Protein AF-A0AAW9RAE0-F1 (afdb_monomer)

Secondary structure (DSSP, 8-state):
----------------PPP---S-GGGSSSSTT--SS-SS--S-TT---TTSPPPPSSS-HHHHHHHHHHHHHHHTT--HHHHHHH-TTGGGSPPP-SSS-SS-SGGGT-HHHHHH-HHHHHHHHHHHHHHHHHTHHHHHHHHHHHHHH-HHHHHHS-HHHHHHHHHHHHHHHHHHHHHHHHTS-SSHHHHHHHHHHHHHHHHHHHHHHHHHHHHHHHHHHHHHHHHHHHHHHHHHHHHHHHHT-HHHHHHHHHHHHHHHHHHHS---------TTSHHHHTTSS--

Organism: NCBI:txid3119006

Foldseek 3Di:
DDDDDDDDDDDDDDDDDDDDDDDDPPVCVVVVVPDPDDDDDPDDVVDLPPPQDAADPDDDLLVLLLVLVLLLLLLPLADLVLLCLLPVPCVVDQQDDDSDQPDDLLVLLDVCCCVVCLSVSSNSSSSSNNNCVVCVVSSVSNSVVSCVVCVVSVVVDDPLVSLVSSLSSLVSNLVSLVVVLVPDDPDVSSVSSVVSSVSSVVSSVVSVVVSVVVVVVVVVVVVVVVVVVVVVVVVVVVVVVVVPPVVVVVVVVVVVVVVCCCVVVVPPPDDPPDPVVVVVVVVPPDD

Sequence (287 aa):
MDTPAVLSHATGAWRTREPVRRSRAFAWLAALLLPGLLPGLLPGLLNADENAPDPPSGIADVESYRLLNLALMVAEGASIAWAVELDPAGATSPPDRGLTPPIDVEALQTPLNRIADPRQTVARAARLFRYARANEDGIRAAIARFAQKSPAAVTAVDPARLAEEALIIRSALAITLEDQGRGRDDSPARSSWRRGLAVYQDKTIYLRNMMEFWEFDRELAAITEKALRETGTRIEAYQRLLEVDPRLDAFTQHLRAVEYVYREYGVPEKTPDDPSDELIEAASQVD

Radius of gyration: 38.88 Å; Cα contacts (8 Å, |Δi|>4): 178; chains: 1; bounding box: 71×78×132 Å

Mean predicted aligned error: 17.58 Å

Solvent-accessible surface area (backbone atoms only — not comparable to full-atom values): 17374 Å² total; per-residue (Å²): 140,76,87,86,88,82,90,82,88,83,87,80,79,91,74,89,74,79,85,82,80,81,89,73,76,83,72,56,64,76,57,65,83,63,75,88,72,79,93,80,81,89,86,55,97,84,60,78,65,87,80,62,79,78,77,80,86,88,63,61,72,42,58,56,47,49,52,51,50,37,43,47,58,49,26,45,54,52,47,59,70,51,23,34,72,56,21,61,77,64,53,76,50,80,66,71,86,69,88,66,75,96,57,70,72,72,58,57,51,40,62,65,50,45,70,77,36,48,66,60,44,43,34,52,51,16,51,46,22,30,27,35,64,77,36,42,70,61,49,51,52,47,48,52,50,45,43,70,77,36,52,68,34,55,74,68,52,56,67,67,61,49,50,49,55,26,48,50,32,41,54,47,45,52,54,53,54,49,57,66,52,65,81,49,63,102,42,74,68,41,55,53,51,50,52,42,50,49,44,30,49,52,46,48,52,49,54,51,52,51,51,55,47,56,51,50,51,52,50,50,52,52,54,49,53,50,51,50,52,54,49,49,53,50,50,52,51,52,48,50,53,66,73,63,37,68,65,58,53,51,51,51,50,49,50,50,51,50,50,46,49,48,67,76,57,50,74,74,91,64,77,74,80,59,75,70,66,70,64,57,64,71,73,75,76,73,134

pLDDT: mean 71.13, std 21.89, range [27.53, 97.0]

Structure (mmCIF, N/CA/C/O backbone):
data_AF-A0AAW9RAE0-F1
#
_entry.id   AF-A0AAW9RAE0-F1
#
loop_
_atom_site.group_PDB
_atom_site.id
_atom_site.type_symbol
_atom_site.label_atom_id
_atom_site.label_alt_id
_atom_site.label_comp_id
_atom_site.label_asym_id
_atom_site.label_entity_id
_atom_site.label_seq_id
_atom_site.pdbx_PDB_ins_code
_atom_site.Cartn_x
_atom_site.Cartn_y
_atom_site.Cartn_z
_atom_site.occupancy
_atom_site.B_iso_or_equiv
_atom_site.auth_seq_id
_atom_site.auth_comp_id
_atom_site.auth_asym_id
_atom_site.auth_atom_id
_atom_site.pdbx_PDB_model_num
ATOM 1 N N . MET A 1 1 ? -13.632 -50.408 51.831 1.00 37.25 1 MET A N 1
ATOM 2 C CA . MET A 1 1 ? -12.161 -50.412 51.849 1.00 37.25 1 MET A CA 1
ATOM 3 C C . MET A 1 1 ? -11.636 -49.517 50.748 1.00 37.25 1 MET A C 1
ATOM 5 O O . MET A 1 1 ? -11.562 -49.942 49.608 1.00 37.25 1 MET A O 1
ATOM 9 N N . ASP A 1 2 ? -11.227 -48.290 50.992 1.00 33.75 2 ASP A N 1
ATOM 10 C CA . ASP A 1 2 ? -11.762 -47.222 51.829 1.00 33.75 2 ASP A CA 1
ATOM 11 C C . ASP A 1 2 ? -11.213 -45.926 51.219 1.00 33.75 2 ASP A C 1
ATOM 13 O O . ASP A 1 2 ? -10.227 -45.921 50.486 1.00 33.75 2 ASP A O 1
ATOM 17 N N . THR A 1 3 ? -11.957 -44.872 51.497 1.00 35.38 3 THR A N 1
ATOM 18 C CA . THR A 1 3 ? -11.859 -43.444 51.182 1.00 35.38 3 THR A CA 1
ATOM 19 C C . THR A 1 3 ? -10.469 -42.749 51.209 1.00 35.38 3 THR A C 1
ATOM 21 O O . THR A 1 3 ? -9.493 -43.301 51.710 1.00 35.38 3 THR A O 1
ATOM 24 N N . PRO A 1 4 ? -10.395 -41.504 50.674 1.00 42.44 4 PRO A N 1
ATOM 25 C CA . PRO A 1 4 ? -9.186 -40.773 50.273 1.00 42.44 4 PRO A CA 1
ATOM 26 C C . PRO A 1 4 ? -8.581 -39.888 51.384 1.00 42.44 4 PRO A C 1
ATOM 28 O O . PRO A 1 4 ? -9.242 -39.581 52.372 1.00 42.44 4 PRO A O 1
ATOM 31 N N . ALA A 1 5 ? -7.354 -39.392 51.175 1.00 35.41 5 ALA A N 1
ATOM 32 C CA . ALA A 1 5 ? -6.738 -38.310 51.959 1.00 35.41 5 ALA A CA 1
ATOM 33 C C . ALA A 1 5 ? -6.738 -37.018 51.111 1.00 35.41 5 ALA A C 1
ATOM 35 O O . ALA A 1 5 ? -6.131 -36.986 50.046 1.00 35.41 5 ALA A O 1
ATOM 36 N N . VAL A 1 6 ? -7.639 -36.064 51.366 1.00 33.47 6 VAL A N 1
ATOM 37 C CA . VAL A 1 6 ? -7.578 -34.956 52.347 1.00 33.47 6 VAL A CA 1
ATOM 38 C C . VAL A 1 6 ? -6.936 -33.687 51.766 1.00 33.47 6 VAL A C 1
ATOM 40 O O . VAL A 1 6 ? -5.764 -33.631 51.407 1.00 33.47 6 VAL A O 1
ATOM 43 N N . LEU A 1 7 ? -7.795 -32.667 51.715 1.00 32.38 7 LEU A N 1
ATOM 44 C CA . LEU A 1 7 ? -7.554 -31.247 51.496 1.00 32.38 7 LEU A CA 1
ATOM 45 C C . LEU A 1 7 ? -6.504 -30.679 52.463 1.00 32.38 7 LEU A C 1
ATOM 47 O O . LEU A 1 7 ? -6.522 -30.985 53.652 1.00 32.38 7 LEU A O 1
ATOM 51 N N . SER A 1 8 ? -5.686 -29.745 51.978 1.00 33.84 8 SER A N 1
ATOM 52 C CA . SER A 1 8 ? -4.981 -28.781 52.824 1.00 33.84 8 SER A CA 1
ATOM 53 C C . SER A 1 8 ? -5.058 -27.389 52.203 1.00 33.84 8 SER A C 1
ATOM 55 O O . SER A 1 8 ? -4.835 -27.194 51.010 1.00 33.84 8 SER A O 1
ATOM 57 N N . HIS A 1 9 ? -5.459 -26.451 53.052 1.00 29.14 9 HIS A N 1
ATOM 58 C CA . HIS A 1 9 ? -5.752 -25.052 52.803 1.00 29.14 9 HIS A CA 1
ATOM 59 C C . HIS A 1 9 ? -4.545 -24.246 52.302 1.00 29.14 9 HIS A C 1
ATOM 61 O O . HIS A 1 9 ? -3.449 -24.347 52.845 1.00 29.14 9 HIS A O 1
ATOM 67 N N . ALA A 1 10 ? -4.799 -23.310 51.386 1.00 30.17 10 ALA A N 1
ATOM 68 C CA . ALA A 1 10 ? -4.008 -22.087 51.264 1.00 30.17 10 ALA A CA 1
ATOM 69 C C . ALA A 1 10 ? -4.947 -20.893 51.037 1.00 30.17 10 ALA A C 1
ATOM 71 O O . ALA A 1 10 ? -5.240 -20.476 49.920 1.00 30.17 10 ALA A O 1
ATOM 72 N N . THR A 1 11 ? -5.457 -20.370 52.146 1.00 36.84 11 THR A N 1
ATOM 73 C CA . THR A 1 11 ? -6.007 -19.020 52.277 1.00 36.84 11 THR A CA 1
ATOM 74 C C . THR A 1 11 ? -4.881 -17.997 52.128 1.00 36.84 11 THR A C 1
ATOM 76 O O . THR A 1 11 ? -3.892 -18.079 52.854 1.00 36.84 11 THR A O 1
ATOM 79 N N . GLY A 1 12 ? -5.028 -17.011 51.239 1.00 29.36 12 GLY A N 1
ATOM 80 C CA . GLY A 1 12 ? -4.015 -15.967 51.071 1.00 29.36 12 GLY A CA 1
ATOM 81 C C . GLY A 1 12 ? -4.479 -14.754 50.267 1.00 29.36 12 GLY A C 1
ATOM 82 O O . GLY A 1 12 ? -4.315 -14.712 49.057 1.00 29.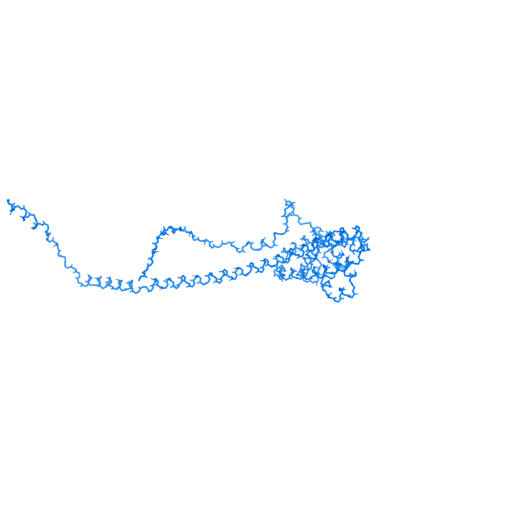36 12 GLY A O 1
ATOM 83 N N . ALA A 1 13 ? -4.984 -13.753 50.991 1.00 29.16 13 ALA A N 1
ATOM 84 C CA . ALA A 1 13 ? -4.937 -12.319 50.685 1.00 29.16 13 ALA A CA 1
ATOM 85 C C . ALA A 1 13 ? -5.623 -11.797 49.401 1.00 29.16 13 ALA A C 1
ATOM 87 O O . ALA A 1 13 ? -5.022 -11.625 48.341 1.00 29.16 13 ALA A O 1
ATOM 88 N N . TRP A 1 14 ? -6.867 -11.353 49.583 1.00 29.44 14 TRP A N 1
ATOM 89 C CA . TRP A 1 14 ? -7.529 -10.357 48.746 1.00 29.44 14 TRP A CA 1
ATOM 90 C C . TRP A 1 14 ? -6.747 -9.033 48.800 1.00 29.44 14 TRP A C 1
ATOM 92 O O . TRP A 1 14 ? -6.824 -8.298 49.783 1.00 29.44 14 TRP A O 1
ATOM 102 N N . ARG A 1 15 ? -5.975 -8.711 47.754 1.00 32.69 15 ARG A N 1
ATOM 103 C CA . ARG A 1 15 ? -5.493 -7.338 47.534 1.00 32.69 15 ARG A CA 1
ATOM 104 C C . ARG A 1 15 ? -6.604 -6.527 46.882 1.00 32.69 15 ARG A C 1
ATOM 106 O O . ARG A 1 15 ? -6.974 -6.777 45.737 1.00 32.69 15 ARG A O 1
ATOM 113 N N . THR A 1 16 ? -7.080 -5.529 47.610 1.00 41.28 16 THR A N 1
ATOM 114 C CA . THR A 1 16 ? -7.882 -4.415 47.109 1.00 41.28 16 THR A CA 1
ATOM 115 C C . THR A 1 16 ? -7.173 -3.757 45.923 1.00 41.28 16 THR A C 1
ATOM 117 O O . THR A 1 16 ? -6.089 -3.196 46.079 1.00 41.28 16 THR A O 1
ATOM 120 N N . ARG A 1 17 ? -7.764 -3.837 44.726 1.00 33.25 17 ARG A N 1
ATOM 121 C CA . ARG A 1 17 ? -7.384 -2.997 43.585 1.00 33.25 17 ARG A CA 1
ATOM 122 C C . ARG A 1 17 ? -8.434 -1.908 43.417 1.00 33.25 17 ARG A C 1
ATOM 124 O O . ARG A 1 17 ? -9.630 -2.178 43.394 1.00 33.25 17 ARG A O 1
ATOM 131 N N . GLU A 1 18 ? -7.921 -0.690 43.379 1.00 33.16 18 GLU A N 1
ATOM 132 C CA . GLU A 1 18 ? -8.606 0.594 43.301 1.00 33.16 18 GLU A CA 1
ATOM 133 C C . GLU A 1 18 ? -9.615 0.685 42.140 1.00 33.16 18 GLU A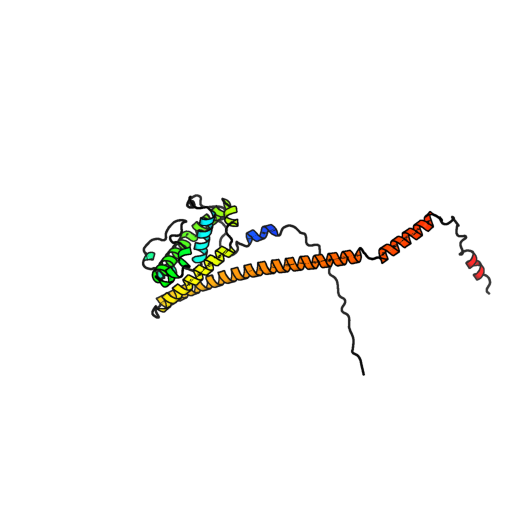 C 1
ATOM 135 O O . GLU A 1 18 ? -9.455 0.007 41.119 1.00 33.16 18 GLU A O 1
ATOM 140 N N . PRO A 1 19 ? -10.641 1.549 42.250 1.00 37.34 19 PRO A N 1
ATOM 141 C CA . PRO A 1 19 ? -11.592 1.778 41.172 1.00 37.34 19 PRO A CA 1
ATOM 142 C C . PRO A 1 19 ? -10.898 2.445 39.978 1.00 37.34 19 PRO A C 1
ATOM 144 O O . PRO A 1 19 ? -10.419 3.578 40.057 1.00 37.34 19 PRO A O 1
ATOM 147 N N . VAL A 1 20 ? -10.874 1.742 38.843 1.00 36.91 20 VAL A N 1
ATOM 148 C CA . VAL A 1 20 ? -10.365 2.262 37.569 1.00 36.91 20 VAL A CA 1
ATOM 149 C C . VAL A 1 20 ? -11.206 3.466 37.151 1.00 36.91 20 VAL A C 1
ATOM 151 O O . VAL A 1 20 ? -12.372 3.364 36.764 1.00 36.91 20 VAL A O 1
ATOM 154 N N . ARG A 1 21 ? -10.576 4.634 37.252 1.00 33.34 21 ARG A N 1
ATOM 155 C CA . ARG A 1 21 ? -11.087 5.939 36.848 1.00 33.34 21 ARG A CA 1
ATOM 156 C C . ARG A 1 21 ? -11.402 5.912 35.346 1.00 33.34 21 ARG A C 1
ATOM 158 O O . ARG A 1 21 ? -10.501 5.893 34.510 1.00 33.34 21 ARG A O 1
ATOM 165 N N . ARG A 1 22 ? -12.694 5.904 35.003 1.00 41.31 22 ARG A N 1
ATOM 166 C CA . ARG A 1 22 ? -13.188 6.164 33.642 1.00 41.31 22 ARG A CA 1
ATOM 167 C C . ARG A 1 22 ? -12.719 7.551 33.176 1.00 41.31 22 ARG A C 1
ATOM 169 O O . ARG A 1 22 ? -12.558 8.456 33.996 1.00 41.31 22 ARG A O 1
ATOM 176 N N . SER A 1 23 ? -12.652 7.723 31.852 1.00 38.97 23 SER A N 1
ATOM 177 C CA . SER A 1 23 ? -12.486 8.985 31.091 1.00 38.97 23 SER A CA 1
ATOM 178 C C . SER A 1 23 ? -11.043 9.356 30.709 1.00 38.97 23 SER A C 1
ATOM 180 O O . SER A 1 23 ? -10.420 10.156 31.401 1.00 38.97 23 SER A O 1
ATOM 182 N N . ARG A 1 24 ? -10.541 8.802 29.584 1.00 34.22 24 ARG A N 1
ATOM 183 C CA . ARG A 1 24 ? -9.534 9.404 28.654 1.00 34.22 24 ARG A CA 1
ATOM 184 C C . ARG A 1 24 ? -9.034 8.477 27.523 1.00 34.22 24 ARG A C 1
ATOM 186 O O . ARG A 1 24 ? -8.197 8.898 26.734 1.00 34.22 24 ARG A O 1
ATOM 193 N N . ALA A 1 25 ? -9.550 7.252 27.389 1.00 32.56 25 ALA A N 1
ATOM 194 C CA . ALA A 1 25 ? -9.065 6.292 26.386 1.00 32.56 25 ALA A CA 1
ATOM 195 C C . ALA A 1 25 ? -9.491 6.579 24.926 1.00 32.56 25 ALA A C 1
ATOM 197 O O . ALA A 1 25 ? -8.890 6.041 24.005 1.00 32.56 25 ALA A O 1
ATOM 198 N N . PHE A 1 26 ? -10.470 7.458 24.679 1.00 35.03 26 PHE A N 1
ATOM 199 C CA . PHE A 1 26 ? -10.991 7.687 23.320 1.00 35.03 26 PHE A CA 1
ATOM 200 C C . PHE A 1 26 ? -10.166 8.647 22.443 1.00 35.03 26 PHE A C 1
ATOM 202 O O . PHE A 1 26 ? -10.391 8.702 21.241 1.00 35.03 26 PHE A O 1
ATOM 209 N N . ALA A 1 27 ? -9.185 9.371 22.996 1.00 29.27 27 ALA A N 1
ATOM 210 C CA . ALA A 1 27 ? -8.344 10.290 22.214 1.00 29.27 27 ALA A CA 1
ATOM 211 C C . ALA A 1 27 ? -7.061 9.641 21.652 1.00 29.27 27 ALA A C 1
ATOM 213 O O . ALA A 1 27 ? -6.408 10.223 20.792 1.00 29.27 27 ALA A O 1
ATOM 214 N N . TRP A 1 28 ? -6.692 8.441 22.116 1.00 28.27 28 TRP A N 1
ATOM 215 C CA . TRP A 1 28 ? -5.412 7.809 21.765 1.00 28.27 28 TRP A CA 1
ATOM 216 C C . TRP A 1 28 ? -5.472 6.875 20.547 1.00 28.27 28 TRP A C 1
ATOM 218 O O . TRP A 1 28 ? -4.434 6.580 19.963 1.00 28.27 28 TRP A O 1
ATOM 228 N N . LEU A 1 29 ? -6.661 6.464 20.098 1.00 33.03 29 LEU A N 1
ATOM 229 C CA . LEU A 1 29 ? -6.808 5.560 18.946 1.00 33.03 29 LEU A CA 1
ATOM 230 C C . LEU A 1 29 ? -6.626 6.254 17.585 1.00 33.03 29 LEU A C 1
ATOM 232 O O . LEU A 1 29 ? -6.179 5.616 16.639 1.00 33.03 29 LEU A O 1
ATOM 236 N N . ALA A 1 30 ? -6.842 7.571 17.495 1.00 33.25 30 ALA A N 1
ATOM 237 C CA . ALA A 1 30 ? -6.489 8.337 16.293 1.00 33.25 30 ALA A CA 1
ATOM 238 C C . ALA A 1 30 ? -4.966 8.540 16.141 1.00 33.25 30 ALA A C 1
ATOM 240 O O . ALA A 1 30 ? -4.478 8.746 15.034 1.00 33.25 30 ALA A O 1
ATOM 241 N N . ALA A 1 31 ? -4.200 8.437 17.235 1.00 33.03 31 ALA A N 1
ATOM 242 C CA . ALA A 1 31 ? -2.741 8.560 17.221 1.00 33.03 31 ALA A CA 1
ATOM 243 C C . ALA A 1 31 ? -2.023 7.249 16.837 1.00 33.03 31 ALA A C 1
ATOM 245 O O . ALA A 1 31 ? -0.846 7.271 16.489 1.00 33.03 31 ALA A O 1
ATOM 246 N N . LEU A 1 32 ? -2.723 6.109 16.859 1.00 36.84 32 LEU A N 1
ATOM 247 C CA . LEU A 1 32 ? -2.162 4.779 16.580 1.00 36.84 32 LEU A CA 1
ATOM 248 C C . LEU A 1 32 ? -2.349 4.301 15.129 1.00 36.84 32 LEU A C 1
ATOM 250 O O . LEU A 1 32 ? -1.817 3.257 14.769 1.00 36.84 32 LEU A O 1
ATOM 254 N N . LEU A 1 33 ? -2.990 5.099 14.268 1.00 37.00 33 LEU A N 1
ATOM 255 C CA . LEU A 1 33 ? -2.876 4.965 12.804 1.00 37.00 33 LEU A CA 1
ATOM 256 C C . LEU A 1 33 ? -1.634 5.687 12.238 1.00 37.00 33 LEU A C 1
ATOM 258 O O . LEU A 1 33 ? -1.424 5.734 11.029 1.00 37.00 33 LEU A O 1
ATOM 262 N N . LEU A 1 34 ? -0.784 6.219 13.122 1.00 43.19 34 LEU A N 1
ATOM 263 C CA . LEU A 1 34 ? 0.492 6.854 12.806 1.00 43.19 34 LEU A CA 1
ATOM 264 C C . LEU A 1 34 ? 1.634 6.333 13.711 1.00 43.19 34 LEU A C 1
ATOM 266 O O . LEU A 1 34 ? 2.248 7.102 14.444 1.00 43.19 34 LEU A O 1
ATOM 270 N N . PRO A 1 35 ? 1.961 5.025 13.671 1.00 35.66 35 PRO A N 1
ATOM 271 C CA . PRO A 1 35 ? 3.332 4.627 13.977 1.00 35.66 35 PRO A CA 1
ATOM 272 C C . PRO A 1 35 ? 3.822 3.536 13.015 1.00 35.66 35 PRO A C 1
ATOM 274 O O . PRO A 1 35 ? 4.053 2.392 13.387 1.00 35.66 35 PRO A O 1
ATOM 277 N N . GLY A 1 36 ? 3.989 3.915 11.749 1.00 30.08 36 GLY A N 1
ATOM 278 C CA . GLY A 1 36 ? 4.887 3.245 10.795 1.00 30.08 36 GLY A CA 1
ATOM 279 C C . GLY A 1 36 ? 5.914 4.204 10.179 1.00 30.08 36 GLY A C 1
ATOM 280 O O . GLY A 1 36 ? 6.751 3.800 9.377 1.00 30.08 36 GLY A O 1
ATOM 281 N N . LEU A 1 37 ? 5.863 5.483 10.566 1.00 34.03 37 LEU A N 1
ATOM 282 C CA . LEU A 1 37 ? 6.832 6.514 10.217 1.00 34.03 37 LEU A CA 1
ATOM 283 C C . LEU A 1 37 ? 7.593 6.933 11.472 1.00 34.03 37 LEU A C 1
ATOM 285 O O . LEU A 1 37 ? 6.991 7.446 12.408 1.00 34.03 37 LEU A O 1
ATOM 289 N N . LEU A 1 38 ? 8.917 6.793 11.378 1.00 33.34 38 LEU A N 1
ATOM 290 C CA . LEU A 1 38 ? 9.989 7.371 12.200 1.00 33.34 38 LEU A CA 1
ATOM 291 C C . LEU A 1 38 ? 10.513 6.497 13.350 1.00 33.34 38 LEU A C 1
ATOM 293 O O . LEU A 1 38 ? 9.793 6.104 14.262 1.00 33.34 38 LEU A O 1
ATOM 297 N N . PRO A 1 39 ? 11.838 6.274 13.326 1.00 32.72 39 PRO A N 1
ATOM 298 C CA . PRO A 1 39 ? 12.686 7.145 14.131 1.00 32.72 39 PRO A CA 1
ATOM 299 C C . PRO A 1 39 ? 13.766 7.815 13.272 1.00 32.72 39 PRO A C 1
ATOM 301 O O . PRO A 1 39 ? 14.704 7.174 12.808 1.00 32.72 39 PRO A O 1
ATOM 304 N N . GLY A 1 40 ? 13.642 9.128 13.074 1.00 27.53 40 GLY A N 1
ATOM 305 C CA . GLY A 1 40 ? 14.687 9.935 12.446 1.00 27.53 40 GLY A CA 1
ATOM 306 C C . GLY A 1 40 ? 14.188 11.291 11.956 1.00 27.53 40 GLY A C 1
ATOM 307 O O . GLY A 1 40 ? 13.763 11.392 10.817 1.00 27.53 40 GLY A O 1
ATOM 308 N N . LEU A 1 41 ? 14.315 12.312 12.813 1.00 30.98 41 LEU A N 1
ATOM 309 C CA . LEU A 1 41 ? 14.135 13.756 12.558 1.00 30.98 41 LEU A CA 1
ATOM 310 C C . LEU A 1 41 ? 12.708 14.327 12.650 1.00 30.98 41 LEU A C 1
ATOM 312 O O . LEU A 1 41 ? 12.029 14.598 11.668 1.00 30.98 41 LEU A O 1
ATOM 316 N N . LEU A 1 42 ? 12.334 14.663 13.885 1.00 37.59 42 LEU A N 1
ATOM 317 C CA . LEU A 1 42 ? 11.583 15.880 14.202 1.00 37.59 42 LEU A CA 1
ATOM 318 C C . LEU A 1 42 ? 12.632 16.966 14.515 1.00 37.59 42 LEU A C 1
ATOM 320 O O . LEU A 1 42 ? 13.253 16.919 15.577 1.00 37.59 42 LEU A O 1
ATOM 324 N N . PRO A 1 43 ? 12.932 17.851 13.550 1.00 31.09 43 PRO A N 1
ATOM 325 C CA . PRO A 1 43 ? 12.383 19.204 13.609 1.00 31.09 43 PRO A CA 1
ATOM 326 C C . PRO A 1 43 ? 11.937 19.663 12.210 1.00 31.09 43 PRO A C 1
ATOM 328 O O . PRO A 1 43 ? 12.756 19.963 11.349 1.00 31.09 43 PRO A O 1
ATOM 331 N N . GLY A 1 44 ? 10.628 19.711 11.964 1.00 30.50 44 GLY A N 1
ATOM 332 C CA . GLY A 1 44 ? 10.101 20.133 10.656 1.00 30.50 44 GLY A CA 1
ATOM 333 C C . GLY A 1 44 ? 8.578 20.208 10.558 1.00 30.50 44 GLY A C 1
ATOM 334 O O . GLY A 1 44 ? 8.056 20.909 9.701 1.00 30.50 44 GLY A O 1
ATOM 335 N N . LEU A 1 45 ? 7.854 19.582 11.493 1.00 35.19 45 LEU A N 1
ATOM 336 C CA . LEU A 1 45 ? 6.384 19.541 11.548 1.00 35.19 45 LEU A CA 1
ATOM 337 C C . LEU A 1 45 ? 5.670 20.902 11.736 1.00 35.19 45 LEU A C 1
ATOM 339 O O . LEU A 1 45 ? 4.451 20.924 11.859 1.00 35.19 45 LEU A O 1
ATOM 343 N N . LEU A 1 46 ? 6.391 22.027 11.725 1.00 38.44 46 LEU A N 1
ATOM 344 C CA . LEU A 1 46 ? 5.814 23.379 11.740 1.00 38.44 46 LEU A CA 1
ATOM 345 C C . LEU A 1 46 ? 5.960 24.145 10.417 1.00 38.44 46 LEU A C 1
ATOM 347 O O . LEU A 1 46 ? 5.364 25.206 10.292 1.00 38.44 46 LEU A O 1
ATOM 351 N N . ASN A 1 47 ? 6.671 23.612 9.419 1.00 38.53 47 ASN A N 1
ATOM 352 C CA . ASN A 1 47 ? 6.813 24.268 8.120 1.00 38.53 47 ASN A CA 1
ATOM 353 C C . ASN A 1 47 ? 6.229 23.375 7.027 1.00 38.53 47 ASN A C 1
ATOM 355 O O . ASN A 1 47 ? 6.945 22.669 6.318 1.00 38.53 47 ASN A O 1
ATOM 359 N N . ALA A 1 48 ? 4.903 23.401 6.889 1.00 45.03 48 ALA A N 1
ATOM 360 C CA . ALA A 1 48 ? 4.305 23.066 5.607 1.00 45.03 48 ALA A CA 1
ATOM 361 C C . ALA A 1 48 ? 4.877 24.057 4.580 1.00 45.03 48 ALA A C 1
ATOM 363 O O . ALA A 1 48 ? 4.646 25.252 4.704 1.00 45.03 48 ALA A O 1
ATOM 364 N N . ASP A 1 49 ? 5.655 23.577 3.609 1.00 42.03 49 ASP A N 1
ATOM 365 C CA . ASP A 1 49 ? 6.196 24.421 2.537 1.00 42.03 49 ASP A CA 1
ATOM 366 C C . ASP A 1 49 ? 5.047 25.074 1.759 1.00 42.03 49 ASP A C 1
ATOM 368 O O . ASP A 1 49 ? 4.396 24.405 0.959 1.00 42.03 49 ASP A O 1
ATOM 372 N N . GLU A 1 50 ? 4.764 26.356 1.986 1.00 48.16 50 GLU A N 1
ATOM 373 C CA . GLU A 1 50 ? 3.681 27.084 1.308 1.00 48.16 50 GLU A CA 1
ATOM 374 C C . GLU A 1 50 ? 3.737 26.972 -0.229 1.00 48.16 50 GLU A C 1
ATOM 376 O O . GLU A 1 50 ? 2.715 27.170 -0.879 1.00 48.16 50 GLU A O 1
ATOM 381 N N . ASN A 1 51 ? 4.875 26.570 -0.814 1.00 46.06 51 ASN A N 1
ATOM 382 C CA . ASN A 1 51 ? 5.044 26.380 -2.256 1.00 46.06 51 ASN A CA 1
ATOM 383 C C . ASN A 1 51 ? 4.725 24.966 -2.773 1.00 46.06 51 ASN A C 1
ATOM 385 O O . ASN A 1 51 ? 4.822 24.733 -3.981 1.00 46.06 51 ASN A O 1
ATOM 389 N N . ALA A 1 52 ? 4.369 24.001 -1.917 1.00 51.56 52 ALA A N 1
ATOM 390 C CA . ALA A 1 52 ? 3.997 22.674 -2.411 1.00 51.56 52 ALA A CA 1
ATOM 391 C C . ALA A 1 52 ? 2.673 22.761 -3.199 1.00 51.56 52 ALA A C 1
ATOM 393 O O . ALA A 1 52 ? 1.732 23.394 -2.708 1.00 51.56 52 ALA A O 1
ATOM 394 N N . PRO A 1 53 ? 2.593 22.135 -4.390 1.00 49.78 53 PRO A N 1
ATOM 395 C CA . PRO A 1 53 ? 1.474 22.301 -5.309 1.00 49.78 53 PRO A CA 1
ATOM 396 C C . PRO A 1 53 ? 0.149 21.926 -4.651 1.00 49.78 53 PRO A C 1
ATOM 398 O O . PRO A 1 53 ? 0.057 20.929 -3.930 1.00 49.78 53 PRO A O 1
ATOM 401 N N . ASP A 1 54 ? -0.879 22.727 -4.921 1.00 49.91 54 ASP A N 1
ATOM 402 C CA . ASP A 1 54 ? -2.231 22.417 -4.483 1.00 49.91 54 ASP A CA 1
ATOM 403 C C . ASP A 1 54 ? -2.739 21.137 -5.164 1.00 49.91 54 ASP A C 1
ATOM 405 O O . ASP A 1 54 ? -2.391 20.847 -6.316 1.00 49.91 54 ASP A O 1
ATOM 409 N N . PRO A 1 55 ? -3.562 20.345 -4.463 1.00 50.81 55 PRO A N 1
ATOM 410 C CA . PRO A 1 55 ? -4.176 19.178 -5.064 1.00 50.81 55 PRO A CA 1
ATOM 411 C C . PRO A 1 55 ? -5.119 19.555 -6.221 1.00 50.81 55 PRO A C 1
ATOM 413 O O . PRO A 1 55 ? -5.699 20.644 -6.218 1.00 50.81 55 PRO A O 1
ATOM 416 N N . PRO A 1 56 ? -5.310 18.654 -7.202 1.00 48.81 56 PRO A N 1
ATOM 417 C CA . PRO A 1 56 ? -6.173 18.911 -8.350 1.00 48.81 56 PRO A CA 1
ATOM 418 C C . PRO A 1 56 ? -7.628 19.148 -7.915 1.00 48.81 56 PRO A C 1
ATOM 420 O O . PRO A 1 56 ? -8.223 18.332 -7.214 1.00 48.81 56 PRO A O 1
ATOM 423 N N . SER A 1 57 ? -8.220 20.258 -8.358 1.00 48.56 57 SER A N 1
ATOM 424 C CA . SER A 1 57 ? -9.621 20.605 -8.110 1.00 48.56 57 SER A CA 1
ATOM 425 C C . SER A 1 57 ? -10.530 20.006 -9.192 1.00 48.56 57 SER A C 1
ATOM 427 O O . SER A 1 57 ? -10.382 20.305 -10.374 1.00 48.56 57 SER A O 1
ATOM 429 N N . GLY A 1 58 ? -11.490 19.154 -8.805 1.00 42.59 58 GLY A N 1
ATOM 430 C CA . GLY A 1 58 ? -12.541 18.686 -9.728 1.00 42.59 58 GLY A CA 1
ATOM 431 C C . GLY A 1 58 ? -13.179 17.324 -9.435 1.00 42.59 58 GLY A C 1
ATOM 432 O O . GLY A 1 58 ? -14.284 17.073 -9.905 1.00 42.59 58 GLY A O 1
ATOM 433 N N . ILE A 1 59 ? -12.544 16.464 -8.631 1.00 42.53 59 ILE A N 1
ATOM 434 C CA . ILE A 1 59 ? -13.116 15.213 -8.100 1.00 42.53 59 ILE A CA 1
ATOM 435 C C . ILE A 1 59 ? -12.733 15.150 -6.611 1.00 42.53 59 ILE A C 1
ATOM 437 O O . ILE A 1 59 ? -11.581 15.391 -6.265 1.00 42.53 59 ILE A O 1
ATOM 441 N N . ALA A 1 60 ? -13.732 14.929 -5.751 1.00 55.44 60 ALA A N 1
ATOM 442 C CA . ALA A 1 60 ? -13.754 15.166 -4.303 1.00 55.44 60 ALA A CA 1
ATOM 443 C C . ALA A 1 60 ? -12.467 14.803 -3.529 1.00 55.44 60 ALA A C 1
ATOM 445 O O . ALA A 1 60 ? -11.902 13.733 -3.743 1.00 55.44 60 ALA A O 1
ATOM 446 N N . ASP A 1 61 ? -12.083 15.650 -2.559 1.00 72.38 61 ASP A N 1
ATOM 447 C CA . ASP A 1 61 ? -10.932 15.515 -1.639 1.00 72.38 61 ASP A CA 1
ATOM 448 C C . ASP A 1 61 ? -10.650 14.078 -1.159 1.00 72.38 61 ASP A C 1
ATOM 450 O O . ASP A 1 61 ? -9.496 13.681 -1.008 1.00 72.38 61 ASP A O 1
ATOM 454 N N . VAL A 1 62 ? -11.709 13.289 -0.954 1.00 79.38 62 VAL A N 1
ATOM 455 C CA . VAL A 1 62 ? -11.673 11.878 -0.539 1.00 79.38 62 VAL A CA 1
ATOM 456 C C . VAL A 1 62 ? -10.913 10.995 -1.529 1.00 79.38 62 VAL A C 1
ATOM 458 O O . VAL A 1 62 ? -10.070 10.202 -1.121 1.00 79.38 62 VAL A O 1
ATOM 461 N N . GLU A 1 63 ? -11.185 11.132 -2.826 1.00 84.06 63 GLU A N 1
ATOM 462 C CA . GLU A 1 63 ? -10.606 10.265 -3.853 1.00 84.06 63 GLU A CA 1
ATOM 463 C C . GLU A 1 63 ? -9.133 10.597 -4.090 1.00 84.06 63 GLU A C 1
ATOM 465 O O . GLU A 1 63 ? -8.292 9.705 -4.166 1.00 84.06 63 GLU A O 1
ATOM 470 N N . SER A 1 64 ? -8.791 11.886 -4.096 1.00 82.62 64 SER A N 1
ATOM 471 C CA . SER A 1 64 ? -7.391 12.319 -4.152 1.00 82.62 64 SER A CA 1
ATOM 472 C C . SER A 1 64 ? -6.608 11.826 -2.931 1.00 82.62 64 SER A C 1
ATOM 474 O O . SER A 1 64 ? -5.501 11.305 -3.071 1.00 82.62 64 SER A O 1
ATOM 476 N N . TYR A 1 65 ? -7.195 11.922 -1.733 1.00 85.38 65 TYR A N 1
ATOM 477 C CA . TYR A 1 65 ? -6.606 11.383 -0.508 1.00 85.38 65 TYR A CA 1
ATOM 478 C C . TYR A 1 65 ? -6.406 9.860 -0.587 1.00 85.38 65 TYR A C 1
ATOM 480 O O . TYR A 1 65 ? -5.328 9.363 -0.247 1.00 85.38 65 TYR A O 1
ATOM 488 N N . ARG A 1 66 ? -7.413 9.122 -1.071 1.00 90.25 66 ARG A N 1
ATOM 489 C CA . ARG A 1 66 ? -7.361 7.666 -1.258 1.00 90.25 66 ARG A CA 1
ATOM 490 C C . ARG A 1 66 ? -6.254 7.270 -2.234 1.00 90.25 66 ARG A C 1
ATOM 492 O O . ARG A 1 66 ? -5.392 6.475 -1.871 1.00 90.25 66 ARG A O 1
ATOM 499 N N . LEU A 1 67 ? -6.230 7.862 -3.429 1.00 90.50 67 LEU A N 1
ATOM 500 C CA . LEU A 1 67 ? -5.272 7.537 -4.491 1.00 90.50 67 LEU A CA 1
ATOM 501 C C . LEU A 1 67 ? -3.825 7.837 -4.097 1.00 90.50 67 LEU A C 1
ATOM 503 O O . LEU A 1 67 ? -2.934 7.043 -4.393 1.00 90.50 67 LEU A O 1
ATOM 507 N N . LEU A 1 68 ? -3.578 8.953 -3.406 1.00 90.62 68 LEU A N 1
ATOM 508 C CA . LEU A 1 68 ? -2.240 9.301 -2.926 1.00 90.62 68 LEU A CA 1
ATOM 509 C C . LEU A 1 68 ? -1.726 8.298 -1.887 1.00 90.62 68 LEU A C 1
ATOM 511 O O . LEU A 1 68 ? -0.584 7.841 -1.979 1.00 90.62 68 LEU A O 1
ATOM 515 N N . ASN A 1 69 ? -2.570 7.916 -0.924 1.00 92.44 69 ASN A N 1
ATOM 516 C CA . ASN A 1 69 ? -2.211 6.882 0.043 1.00 92.44 69 ASN A CA 1
ATOM 517 C C . ASN A 1 69 ? -2.020 5.521 -0.641 1.00 92.44 69 ASN A C 1
ATOM 519 O O . ASN A 1 69 ? -1.030 4.842 -0.369 1.00 92.44 69 ASN A O 1
ATOM 523 N N . LEU A 1 70 ? -2.906 5.152 -1.572 1.00 94.38 70 LEU A N 1
ATOM 524 C CA . LEU A 1 70 ? -2.800 3.910 -2.336 1.00 94.38 70 LEU A CA 1
ATOM 525 C C . LEU A 1 70 ? -1.488 3.853 -3.128 1.00 94.38 70 LEU A C 1
ATOM 527 O O . LEU A 1 70 ? -0.790 2.844 -3.087 1.00 94.38 70 LEU A O 1
ATOM 531 N N . ALA A 1 71 ? -1.104 4.943 -3.799 1.00 93.69 71 ALA A N 1
ATOM 532 C CA . ALA A 1 71 ? 0.148 5.031 -4.545 1.00 93.69 71 ALA A CA 1
ATOM 533 C C . ALA A 1 71 ? 1.375 4.810 -3.643 1.00 93.69 71 ALA A C 1
ATOM 535 O O . ALA A 1 71 ? 2.273 4.045 -4.010 1.00 93.69 71 ALA A O 1
ATOM 536 N N . LEU A 1 72 ? 1.401 5.421 -2.451 1.00 94.69 72 LEU A N 1
ATOM 537 C CA . LEU A 1 72 ? 2.471 5.203 -1.471 1.00 94.69 72 LEU A CA 1
ATOM 538 C C . LEU A 1 72 ? 2.503 3.752 -0.973 1.00 94.69 72 LEU A C 1
ATOM 540 O O . LEU A 1 72 ? 3.574 3.140 -0.954 1.00 94.69 72 LEU A O 1
ATOM 544 N N . MET A 1 73 ? 1.346 3.189 -0.612 1.00 95.75 73 MET A N 1
ATOM 545 C CA . MET A 1 73 ? 1.246 1.811 -0.125 1.00 95.75 73 MET A CA 1
ATOM 546 C C . MET A 1 73 ? 1.652 0.804 -1.199 1.00 95.75 73 MET A C 1
ATOM 548 O O . MET A 1 73 ? 2.397 -0.125 -0.909 1.00 95.75 73 MET A O 1
ATOM 552 N N . VAL A 1 74 ? 1.230 0.979 -2.453 1.00 96.00 74 VAL A N 1
ATOM 553 C CA . VAL A 1 74 ? 1.577 0.074 -3.562 1.00 96.00 74 VAL A CA 1
ATOM 554 C C . VAL A 1 74 ? 3.065 0.148 -3.908 1.00 96.00 74 VAL A C 1
ATOM 556 O O . VAL A 1 74 ? 3.656 -0.881 -4.237 1.00 96.00 74 VAL A O 1
ATOM 559 N N . ALA A 1 75 ? 3.692 1.323 -3.797 1.00 95.88 75 ALA A N 1
ATOM 560 C CA . ALA A 1 75 ? 5.118 1.516 -4.065 1.00 95.88 75 ALA A CA 1
ATOM 561 C C . ALA A 1 75 ? 6.039 1.162 -2.883 1.00 95.88 75 ALA A C 1
ATOM 563 O O . ALA A 1 75 ? 7.272 1.221 -3.003 1.00 95.88 75 ALA A O 1
ATOM 564 N N . GLU A 1 76 ? 5.490 0.792 -1.721 1.00 94.44 76 GLU A N 1
ATOM 565 C CA . GLU A 1 76 ? 6.318 0.484 -0.559 1.00 94.44 76 GLU A CA 1
ATOM 566 C C . GLU A 1 76 ? 7.281 -0.692 -0.832 1.00 94.44 76 GLU A C 1
ATOM 568 O O . GLU A 1 76 ? 6.883 -1.704 -1.407 1.00 94.44 76 GLU A O 1
ATOM 573 N N . GLY A 1 77 ? 8.559 -0.569 -0.457 1.00 92.06 77 GLY A N 1
ATOM 574 C CA . GLY A 1 77 ? 9.591 -1.584 -0.716 1.00 92.06 77 GLY A CA 1
ATOM 575 C C . GLY A 1 77 ? 10.223 -1.529 -2.111 1.00 92.06 77 GLY A C 1
ATOM 576 O O . GLY A 1 77 ? 11.291 -2.102 -2.306 1.00 92.06 77 GLY A O 1
ATOM 577 N N . ALA A 1 78 ? 9.637 -0.799 -3.066 1.00 94.56 78 ALA A N 1
ATOM 578 C CA . ALA A 1 78 ? 10.249 -0.577 -4.371 1.00 94.56 78 ALA A CA 1
ATOM 579 C C . ALA A 1 78 ? 11.249 0.591 -4.317 1.00 94.56 78 ALA A C 1
ATOM 581 O O . ALA A 1 78 ? 10.869 1.732 -4.040 1.00 94.56 78 ALA A O 1
ATOM 582 N N . SER A 1 79 ? 12.529 0.316 -4.584 1.00 93.56 79 SER A N 1
ATOM 583 C CA . SER A 1 79 ? 13.557 1.357 -4.702 1.00 93.56 79 SER A CA 1
ATOM 584 C C . SER A 1 79 ? 13.543 1.997 -6.094 1.00 93.56 79 SER A C 1
ATOM 586 O O . SER A 1 79 ? 13.139 1.365 -7.071 1.00 93.56 79 SER A O 1
ATOM 588 N N . ILE A 1 80 ? 14.031 3.238 -6.209 1.00 91.38 80 ILE A N 1
ATOM 589 C CA . ILE A 1 80 ? 14.151 3.922 -7.510 1.00 91.38 80 ILE A CA 1
ATOM 590 C C . ILE A 1 80 ? 15.059 3.129 -8.457 1.00 91.38 80 ILE A C 1
ATOM 592 O O . ILE A 1 80 ? 14.718 2.955 -9.622 1.00 91.38 80 ILE A O 1
ATOM 596 N N . ALA A 1 81 ? 16.186 2.614 -7.953 1.00 92.00 81 ALA A N 1
ATOM 597 C CA . ALA A 1 81 ? 17.117 1.814 -8.746 1.00 92.00 81 ALA A CA 1
ATOM 598 C C . ALA A 1 81 ? 16.447 0.549 -9.297 1.00 92.00 81 ALA A C 1
ATOM 600 O O . ALA A 1 81 ? 16.539 0.274 -10.489 1.00 92.00 81 ALA A O 1
ATOM 601 N N . TRP A 1 82 ? 15.701 -0.173 -8.457 1.00 94.38 82 TRP A N 1
ATOM 602 C CA . TRP A 1 82 ? 14.967 -1.349 -8.911 1.00 94.38 82 TRP A CA 1
ATOM 603 C C . TRP A 1 82 ? 13.880 -0.975 -9.919 1.00 94.38 82 TRP A C 1
ATOM 605 O O . TRP A 1 82 ? 13.774 -1.616 -10.955 1.00 94.38 82 TRP A O 1
ATOM 615 N N . ALA A 1 83 ? 13.138 0.113 -9.694 1.00 93.00 83 ALA A N 1
ATOM 616 C CA . ALA A 1 83 ? 12.134 0.586 -10.642 1.00 93.00 83 ALA A CA 1
ATOM 617 C C . ALA A 1 83 ? 12.730 0.975 -12.013 1.00 93.00 83 ALA A C 1
ATOM 619 O O . ALA A 1 83 ? 12.095 0.751 -13.039 1.00 93.00 83 ALA A O 1
ATOM 620 N N . VAL A 1 84 ? 13.961 1.495 -12.060 1.00 92.12 84 VAL A N 1
ATOM 621 C CA . VAL A 1 84 ? 14.701 1.720 -13.317 1.00 92.12 84 VAL A CA 1
ATOM 622 C C . VAL A 1 84 ? 15.052 0.399 -14.012 1.00 92.12 84 VAL A C 1
ATOM 624 O O . VAL A 1 84 ? 14.959 0.313 -15.232 1.00 92.12 84 VAL A O 1
ATOM 627 N N . GLU A 1 85 ? 15.394 -0.652 -13.262 1.00 91.19 85 GLU A N 1
ATOM 628 C CA . GLU A 1 85 ? 15.607 -1.997 -13.823 1.00 91.19 85 GLU A CA 1
ATOM 629 C C . GLU A 1 85 ? 14.311 -2.644 -14.349 1.00 91.19 85 GLU A C 1
ATOM 631 O O . GLU A 1 85 ? 14.365 -3.494 -15.244 1.00 91.19 85 GLU A O 1
ATOM 636 N N . LEU A 1 86 ? 13.152 -2.275 -13.786 1.00 91.19 86 LEU A N 1
ATOM 637 C CA . LEU A 1 86 ? 11.837 -2.742 -14.238 1.00 91.19 86 LEU A CA 1
ATOM 638 C C . LEU A 1 86 ? 11.432 -2.125 -15.586 1.00 91.19 86 LEU A C 1
ATOM 640 O O . LEU A 1 86 ? 10.840 -2.816 -16.413 1.00 91.19 86 LEU A O 1
ATOM 644 N N . ASP A 1 87 ? 11.753 -0.846 -15.805 1.00 91.00 87 ASP A N 1
ATOM 645 C CA . ASP A 1 87 ? 11.434 -0.097 -17.028 1.00 91.00 87 ASP A CA 1
ATOM 646 C C . ASP A 1 87 ? 12.608 0.803 -17.458 1.00 91.00 87 ASP A C 1
ATOM 648 O O . ASP A 1 87 ? 12.590 2.021 -17.233 1.00 91.00 87 ASP A O 1
ATOM 652 N N . PRO A 1 88 ? 13.645 0.228 -18.094 1.00 85.50 88 PRO A N 1
ATOM 653 C CA . PRO A 1 88 ? 14.810 0.995 -18.523 1.00 85.50 88 PRO A CA 1
ATOM 654 C C . PRO A 1 88 ? 14.466 2.014 -19.617 1.00 85.50 88 PRO A C 1
ATOM 656 O O . PRO A 1 88 ? 15.095 3.068 -19.691 1.00 85.50 88 PRO A O 1
ATOM 659 N N . ALA A 1 89 ? 13.451 1.743 -20.446 1.00 85.19 89 ALA A N 1
ATOM 660 C CA . ALA A 1 89 ? 12.997 2.681 -21.469 1.00 85.19 89 ALA A CA 1
ATOM 661 C C . ALA A 1 89 ? 12.367 3.926 -20.826 1.00 85.19 89 ALA A C 1
ATOM 663 O O . ALA A 1 89 ? 12.736 5.055 -21.158 1.00 85.19 89 ALA A O 1
ATOM 664 N N . GLY A 1 90 ? 11.481 3.726 -19.845 1.00 80.62 90 GLY A N 1
ATOM 665 C CA . GLY A 1 90 ? 10.859 4.809 -19.085 1.00 80.62 90 GLY A CA 1
ATOM 666 C C . GLY A 1 90 ? 11.831 5.577 -18.184 1.00 80.62 90 GLY A C 1
ATOM 667 O O . GLY A 1 90 ? 11.579 6.741 -17.866 1.00 80.62 90 GLY A O 1
ATOM 668 N N . ALA A 1 91 ? 12.962 4.977 -17.798 1.00 81.12 91 ALA A N 1
ATOM 669 C CA . ALA A 1 91 ? 13.987 5.616 -16.969 1.00 81.12 91 ALA A CA 1
ATOM 670 C C . ALA A 1 91 ? 14.657 6.837 -17.622 1.00 81.12 91 ALA A C 1
ATOM 672 O O . ALA A 1 91 ? 15.197 7.684 -16.913 1.00 81.12 91 ALA A O 1
ATOM 673 N N . THR A 1 92 ? 14.595 6.949 -18.951 1.00 79.38 92 THR A N 1
ATOM 674 C CA . THR A 1 92 ? 15.151 8.090 -19.698 1.00 79.38 92 THR A CA 1
ATOM 675 C C . THR A 1 92 ? 14.387 9.393 -19.464 1.00 79.38 92 THR A C 1
ATOM 677 O O . THR A 1 92 ? 14.962 10.474 -19.569 1.00 79.38 92 THR A O 1
ATOM 680 N N . SER A 1 93 ? 13.103 9.303 -19.110 1.00 77.94 93 SER A N 1
ATOM 681 C CA . SER A 1 93 ? 12.288 10.464 -18.759 1.00 77.94 93 SER A CA 1
ATOM 682 C C . SER A 1 93 ? 12.412 10.764 -17.266 1.00 77.94 93 SER A C 1
ATOM 684 O O . SER A 1 93 ? 12.423 9.820 -16.468 1.00 77.94 93 SER A O 1
ATOM 686 N N . PRO A 1 94 ? 12.494 12.041 -16.845 1.00 73.75 94 PRO A N 1
ATOM 687 C CA . PRO A 1 94 ? 12.438 12.383 -15.428 1.00 73.75 94 PRO A CA 1
ATOM 688 C C . PRO A 1 94 ? 11.133 11.854 -14.808 1.00 73.75 94 PRO A C 1
ATOM 690 O O . PRO A 1 94 ? 10.134 11.733 -15.515 1.00 73.75 94 PRO A O 1
ATOM 693 N N . PRO A 1 95 ? 11.129 11.499 -13.509 1.00 76.62 95 PRO A N 1
ATOM 694 C CA . PRO A 1 95 ? 9.894 11.099 -12.846 1.00 76.62 95 PRO A CA 1
ATOM 695 C C . PRO A 1 95 ? 8.890 12.253 -12.891 1.00 76.62 95 PRO A C 1
ATOM 697 O O . PRO A 1 95 ? 9.281 13.413 -12.722 1.00 76.62 95 PRO A O 1
ATOM 700 N N . ASP A 1 96 ? 7.615 11.926 -13.103 1.00 79.62 96 ASP A N 1
ATOM 701 C CA . ASP A 1 96 ? 6.539 12.913 -13.122 1.00 79.62 96 ASP A CA 1
ATOM 702 C C . ASP A 1 96 ? 6.533 13.706 -11.814 1.00 79.62 96 ASP A C 1
ATOM 704 O O . ASP A 1 96 ? 6.586 13.135 -10.722 1.00 79.62 96 ASP A O 1
ATOM 708 N N . ARG A 1 97 ? 6.510 15.036 -11.935 1.00 71.50 97 ARG A N 1
ATOM 709 C CA . ARG A 1 97 ? 6.501 15.969 -10.805 1.00 71.50 97 ARG A CA 1
ATOM 710 C C . ARG A 1 97 ? 5.081 16.494 -10.648 1.00 71.50 97 ARG A C 1
ATOM 712 O O . ARG A 1 97 ? 4.636 17.306 -11.452 1.00 71.50 97 ARG A O 1
ATOM 719 N N . GLY A 1 98 ? 4.354 15.987 -9.657 1.00 76.19 98 GLY A N 1
ATOM 720 C CA . GLY A 1 98 ? 2.952 16.338 -9.428 1.00 76.19 98 GLY A CA 1
ATOM 721 C C . GLY A 1 98 ? 2.270 15.441 -8.394 1.00 76.19 98 GLY A C 1
ATOM 722 O O . GLY A 1 98 ? 2.816 14.424 -7.977 1.00 76.19 98 GLY A O 1
ATOM 723 N N . LEU A 1 99 ? 1.057 15.810 -7.980 1.00 78.06 99 LEU A N 1
ATOM 724 C CA . LEU A 1 99 ? 0.251 15.045 -7.012 1.00 78.06 99 LEU A CA 1
ATOM 725 C C . LEU A 1 99 ? -0.758 14.094 -7.672 1.00 78.06 99 LEU A C 1
ATOM 727 O O . LEU A 1 99 ? -1.529 13.433 -6.986 1.00 78.06 99 LEU A O 1
ATOM 731 N N . THR A 1 100 ? -0.758 14.008 -8.998 1.00 80.69 100 THR A N 1
ATOM 732 C CA . THR A 1 100 ? -1.576 13.040 -9.727 1.00 80.69 100 THR A CA 1
ATOM 733 C C . THR A 1 100 ? -0.696 11.863 -10.133 1.00 80.69 100 THR A C 1
ATOM 735 O O . THR A 1 100 ? 0.300 12.082 -10.830 1.00 80.69 100 THR A O 1
ATOM 738 N N . PRO A 1 101 ? -1.033 10.626 -9.727 1.00 79.94 101 PRO A N 1
ATOM 739 C CA . PRO A 1 101 ? -0.336 9.444 -10.205 1.00 79.94 101 PRO A CA 1
ATOM 740 C C . PRO A 1 101 ? -0.348 9.382 -11.740 1.00 79.94 101 PRO A C 1
ATOM 742 O O . PRO A 1 101 ? -1.380 9.644 -12.357 1.00 79.94 101 PRO A O 1
ATOM 745 N N . PRO A 1 102 ? 0.767 8.999 -12.382 1.00 80.25 102 PRO A N 1
ATOM 746 C CA . PRO A 1 102 ? 0.881 9.002 -13.842 1.00 80.25 102 PRO A CA 1
ATOM 747 C C . PRO A 1 102 ? 0.179 7.815 -14.507 1.00 80.25 102 PRO A C 1
ATOM 749 O O . PRO A 1 102 ? 0.206 7.655 -15.727 1.00 80.25 102 PRO A O 1
ATOM 752 N N . ILE A 1 103 ? -0.398 6.932 -13.697 1.00 82.25 103 ILE A N 1
ATOM 753 C CA . ILE A 1 103 ? -1.158 5.775 -14.132 1.00 82.25 103 ILE A CA 1
ATOM 754 C C . ILE A 1 103 ? -2.418 5.657 -13.284 1.00 82.25 103 ILE A C 1
ATOM 756 O O . ILE A 1 103 ? -2.448 6.083 -12.130 1.00 82.25 103 ILE A O 1
ATOM 760 N N . ASP A 1 104 ? -3.412 4.979 -13.840 1.00 84.69 104 ASP A N 1
ATOM 761 C CA . ASP A 1 104 ? -4.482 4.401 -13.044 1.00 84.69 104 ASP A CA 1
ATOM 762 C C . ASP A 1 104 ? -3.904 3.261 -12.184 1.00 84.69 104 ASP A C 1
ATOM 764 O O . ASP A 1 104 ? -3.477 2.221 -12.699 1.00 84.69 104 ASP A O 1
ATOM 768 N N . VAL A 1 105 ? -3.832 3.494 -10.871 1.00 83.56 105 VAL A N 1
ATOM 769 C CA . VAL A 1 105 ? -3.287 2.541 -9.893 1.00 83.56 105 VAL A CA 1
ATOM 770 C C . VAL A 1 105 ? -4.181 1.303 -9.797 1.00 83.56 105 VAL A C 1
ATOM 772 O O . VAL A 1 105 ? -3.678 0.185 -9.682 1.00 83.56 105 VAL A O 1
ATOM 775 N N . GLU A 1 106 ? -5.496 1.472 -9.931 1.00 83.50 106 GLU A N 1
ATOM 776 C CA . GLU A 1 106 ? -6.468 0.381 -9.883 1.00 83.50 106 GLU A CA 1
ATOM 777 C C . GLU A 1 106 ? -6.445 -0.471 -11.152 1.00 83.50 106 GLU A C 1
ATOM 779 O O . GLU A 1 106 ? -6.782 -1.653 -11.124 1.00 83.50 106 GLU A O 1
ATOM 784 N N . ALA A 1 107 ? -5.973 0.055 -12.280 1.00 82.81 107 ALA A N 1
ATOM 785 C CA . ALA A 1 107 ? -5.808 -0.758 -13.482 1.00 82.81 107 ALA A CA 1
ATOM 786 C C . ALA A 1 107 ? -4.814 -1.924 -13.282 1.00 82.81 107 ALA A C 1
ATOM 788 O O . ALA A 1 107 ? -4.880 -2.911 -14.026 1.00 82.81 107 ALA A O 1
ATOM 789 N N . LEU A 1 108 ? -3.919 -1.842 -12.286 1.00 80.56 108 LEU A N 1
ATOM 790 C CA . LEU A 1 108 ? -2.881 -2.842 -12.005 1.00 80.56 108 LEU A CA 1
ATOM 791 C C . LEU A 1 108 ? -3.412 -4.144 -11.381 1.00 80.56 108 LEU A C 1
ATOM 793 O O . LEU A 1 108 ? -2.782 -5.190 -11.538 1.00 80.56 108 LEU A O 1
ATOM 797 N N . GLN A 1 109 ? -4.567 -4.123 -10.708 1.00 79.12 109 GLN A N 1
ATOM 798 C CA . GLN A 1 109 ? -5.177 -5.347 -10.153 1.00 79.12 109 GLN A CA 1
ATOM 799 C C . GLN A 1 109 ? -5.840 -6.217 -11.232 1.00 79.12 109 GLN A C 1
ATOM 801 O O . GLN A 1 109 ? -5.925 -7.444 -11.088 1.00 79.12 109 GLN A O 1
ATOM 806 N N . THR A 1 110 ? -6.295 -5.612 -12.333 1.00 78.00 110 THR A N 1
ATOM 807 C CA . THR A 1 110 ? -7.141 -6.308 -13.310 1.00 78.00 110 THR A CA 1
ATOM 808 C C . THR A 1 110 ? -6.399 -7.481 -13.975 1.00 78.00 110 THR A C 1
ATOM 810 O O . THR A 1 110 ? -5.319 -7.296 -14.544 1.00 78.00 110 THR A O 1
ATOM 813 N N . PRO A 1 111 ? -6.942 -8.716 -13.921 1.00 72.25 111 PRO A N 1
ATOM 814 C CA . PRO A 1 111 ? -6.307 -9.874 -14.553 1.00 72.25 111 PRO A CA 1
ATOM 815 C C . PRO A 1 111 ? -6.094 -9.684 -16.056 1.00 72.25 111 PRO A C 1
ATOM 817 O O . PRO A 1 111 ? -5.076 -10.117 -16.585 1.00 72.25 111 PRO A O 1
ATOM 820 N N . LEU A 1 112 ? -7.023 -8.998 -16.730 1.00 68.62 112 LEU A N 1
ATOM 821 C CA . LEU A 1 112 ? -6.957 -8.764 -18.170 1.00 68.62 112 LEU A CA 1
ATOM 822 C C . LEU A 1 112 ? -5.707 -7.965 -18.562 1.00 68.62 112 LEU A C 1
ATOM 824 O O . LEU A 1 112 ? -4.981 -8.399 -19.450 1.00 68.62 112 LEU A O 1
ATOM 828 N N . ASN A 1 113 ? -5.404 -6.866 -17.862 1.00 71.62 113 ASN A N 1
ATOM 829 C CA . ASN A 1 113 ? -4.197 -6.078 -18.136 1.00 71.62 113 ASN A CA 1
ATOM 830 C C . ASN A 1 113 ? -2.921 -6.890 -17.865 1.00 71.62 113 ASN A C 1
ATOM 832 O O . ASN A 1 113 ? -1.957 -6.796 -18.621 1.00 71.62 113 ASN A O 1
ATOM 836 N N . ARG A 1 114 ? -2.937 -7.731 -16.823 1.00 68.00 114 ARG A N 1
ATOM 837 C CA . ARG A 1 114 ? -1.784 -8.549 -16.424 1.00 68.00 114 ARG A CA 1
ATOM 838 C C . ARG A 1 114 ? -1.488 -9.697 -17.381 1.00 68.00 114 ARG A C 1
ATOM 840 O O . ARG A 1 114 ? -0.323 -9.962 -17.640 1.00 68.00 114 ARG A O 1
ATOM 847 N N . ILE A 1 115 ? -2.517 -10.381 -17.876 1.00 67.75 115 ILE A N 1
ATOM 848 C CA . ILE A 1 115 ? -2.372 -11.547 -18.761 1.00 67.75 115 ILE A CA 1
ATOM 849 C C . ILE A 1 115 ? -2.143 -11.102 -20.207 1.00 67.75 115 ILE A C 1
ATOM 851 O O . ILE A 1 115 ? -1.318 -11.691 -20.900 1.00 67.75 115 ILE A O 1
ATOM 855 N N . ALA A 1 116 ? -2.862 -10.071 -20.663 1.00 70.88 116 ALA A N 1
ATOM 856 C CA . ALA A 1 116 ? -2.763 -9.607 -22.043 1.00 70.88 116 ALA A CA 1
ATOM 857 C C . ALA A 1 116 ? -1.441 -8.875 -22.317 1.00 70.88 116 ALA A C 1
ATOM 859 O O . ALA A 1 116 ? -0.883 -9.036 -23.400 1.00 70.88 116 ALA A O 1
ATOM 860 N N . ASP A 1 117 ? -0.924 -8.105 -21.348 1.00 83.00 117 ASP A N 1
ATOM 861 C CA . ASP A 1 117 ? 0.364 -7.417 -21.486 1.00 83.00 117 ASP A CA 1
ATOM 862 C C . ASP A 1 117 ? 1.141 -7.323 -20.148 1.00 83.00 117 ASP A C 1
ATOM 864 O O . ASP A 1 117 ? 1.168 -6.279 -19.473 1.00 83.00 117 ASP A O 1
ATOM 868 N N . PRO A 1 118 ? 1.820 -8.418 -19.744 1.00 84.62 118 PRO A N 1
ATOM 869 C CA . PRO A 1 118 ? 2.614 -8.454 -18.516 1.00 84.62 118 PRO A CA 1
ATOM 870 C C . PRO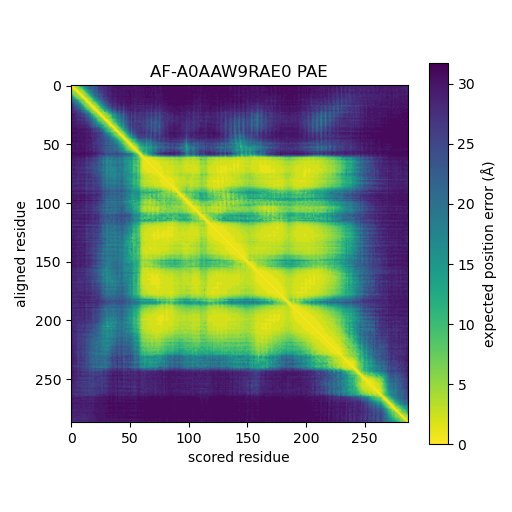 A 1 118 ? 3.753 -7.425 -18.507 1.00 84.62 118 PRO A C 1
ATOM 872 O O . PRO A 1 118 ? 4.047 -6.823 -17.473 1.00 84.62 118 PRO A O 1
ATOM 875 N N . ARG A 1 119 ? 4.392 -7.185 -19.661 1.00 86.31 119 ARG A N 1
ATOM 876 C CA . ARG A 1 119 ? 5.522 -6.248 -19.780 1.00 86.31 119 ARG A CA 1
ATOM 877 C C . ARG A 1 119 ? 5.064 -4.812 -19.592 1.00 86.31 119 ARG A C 1
ATOM 879 O O . ARG A 1 119 ? 5.692 -4.062 -18.847 1.00 86.31 119 ARG A O 1
ATOM 886 N N . GLN A 1 120 ? 3.954 -4.434 -20.218 1.00 87.62 120 GLN A N 1
ATOM 887 C CA . GLN A 1 120 ? 3.389 -3.105 -20.035 1.00 87.62 120 GLN A CA 1
ATOM 888 C C . GLN A 1 120 ? 2.873 -2.905 -18.608 1.00 87.62 120 GLN A C 1
ATOM 890 O O . GLN A 1 120 ? 3.020 -1.808 -18.069 1.00 87.62 120 GLN A O 1
ATOM 895 N N . THR A 1 121 ? 2.335 -3.945 -17.966 1.00 90.31 121 THR A N 1
ATOM 896 C CA . THR A 1 121 ? 1.973 -3.896 -16.541 1.00 90.31 121 THR A CA 1
ATOM 897 C C . THR A 1 121 ? 3.193 -3.600 -15.666 1.00 90.31 121 THR A C 1
ATOM 899 O O . THR A 1 121 ? 3.143 -2.682 -14.847 1.00 90.31 121 THR A O 1
ATOM 902 N N . VAL A 1 122 ? 4.309 -4.313 -15.864 1.00 91.62 122 VAL A N 1
ATOM 903 C CA . VAL A 1 122 ? 5.561 -4.050 -15.132 1.00 91.62 122 VAL A CA 1
ATOM 904 C C . VAL A 1 122 ? 6.072 -2.635 -15.396 1.00 91.62 122 VAL A C 1
ATOM 906 O O . VAL A 1 122 ? 6.450 -1.946 -14.452 1.00 91.62 122 VAL A O 1
ATOM 909 N N . ALA A 1 123 ? 6.016 -2.156 -16.641 1.00 91.19 123 ALA A N 1
ATOM 910 C CA . ALA A 1 123 ? 6.428 -0.795 -16.973 1.00 91.19 123 ALA A CA 1
ATOM 911 C C . ALA A 1 123 ? 5.543 0.274 -16.304 1.00 91.19 123 ALA A C 1
ATOM 913 O O . ALA A 1 123 ? 6.037 1.274 -15.786 1.00 91.19 123 ALA A O 1
ATOM 914 N N . ARG A 1 124 ? 4.222 0.059 -16.254 1.00 91.25 124 ARG A N 1
ATOM 915 C CA . ARG A 1 124 ? 3.291 0.931 -15.515 1.00 91.25 124 ARG A CA 1
ATOM 916 C C . ARG A 1 124 ? 3.624 0.940 -14.021 1.00 91.25 124 ARG A C 1
ATOM 918 O O . ARG A 1 124 ? 3.751 2.016 -13.442 1.00 91.25 124 ARG A O 1
ATOM 925 N N . ALA A 1 125 ? 3.833 -0.230 -13.417 1.00 93.44 125 ALA A N 1
ATOM 926 C CA . ALA A 1 125 ? 4.224 -0.344 -12.013 1.00 93.44 125 ALA A CA 1
ATOM 927 C C . ALA A 1 125 ? 5.559 0.365 -11.729 1.00 93.44 125 ALA A C 1
ATOM 929 O O . ALA A 1 125 ? 5.665 1.116 -10.765 1.00 93.44 125 ALA A O 1
ATOM 930 N N . ALA A 1 126 ? 6.550 0.213 -12.609 1.00 94.06 126 ALA A N 1
ATOM 931 C CA . ALA A 1 126 ? 7.831 0.905 -12.519 1.00 94.06 126 ALA A CA 1
ATOM 932 C C . ALA A 1 126 ? 7.670 2.433 -12.516 1.00 94.06 126 ALA A C 1
ATOM 934 O O . ALA A 1 126 ? 8.282 3.120 -11.694 1.00 94.06 126 ALA A O 1
ATOM 935 N N . ARG A 1 127 ? 6.807 2.973 -13.387 1.00 92.62 127 ARG A N 1
ATOM 936 C CA . ARG A 1 127 ? 6.472 4.405 -13.393 1.00 92.62 127 ARG A CA 1
ATOM 937 C C . ARG A 1 127 ? 5.813 4.843 -12.089 1.00 92.62 127 ARG A C 1
ATOM 939 O O . ARG A 1 127 ? 6.236 5.851 -11.532 1.00 92.62 127 ARG A O 1
ATOM 946 N N . LEU A 1 128 ? 4.862 4.070 -11.560 1.00 94.25 128 LEU A N 1
ATOM 947 C CA . LEU A 1 128 ? 4.245 4.346 -10.257 1.00 94.25 128 LEU A CA 1
ATOM 948 C C . LEU A 1 128 ? 5.274 4.343 -9.121 1.00 94.25 128 LEU A C 1
ATOM 950 O O . LEU A 1 128 ? 5.263 5.241 -8.286 1.00 94.25 128 LEU A O 1
ATOM 954 N N . PHE A 1 129 ? 6.189 3.372 -9.100 1.00 95.19 129 PHE A N 1
ATOM 955 C CA . PHE A 1 129 ? 7.232 3.288 -8.077 1.00 95.19 129 PHE A CA 1
ATOM 956 C C . PHE A 1 129 ? 8.164 4.495 -8.132 1.00 95.19 129 PHE A C 1
ATOM 958 O O . PHE A 1 129 ? 8.439 5.113 -7.106 1.00 95.19 129 PHE A O 1
ATOM 965 N N . ARG A 1 130 ? 8.615 4.875 -9.332 1.00 93.44 130 ARG A N 1
ATOM 966 C CA . ARG A 1 130 ? 9.443 6.071 -9.520 1.00 93.44 130 ARG A CA 1
ATOM 967 C C . ARG A 1 130 ? 8.703 7.338 -9.112 1.00 93.44 130 ARG A C 1
ATOM 969 O O . ARG A 1 130 ? 9.288 8.159 -8.415 1.00 93.44 130 ARG A O 1
ATOM 976 N N . TYR A 1 131 ? 7.440 7.472 -9.507 1.00 93.25 131 TYR A N 1
ATOM 977 C CA . TYR A 1 131 ? 6.577 8.584 -9.127 1.00 93.25 131 TYR A CA 1
ATOM 978 C C . TYR A 1 131 ? 6.447 8.705 -7.605 1.00 93.25 131 TYR A C 1
ATOM 980 O O . TYR A 1 131 ? 6.795 9.739 -7.038 1.00 93.25 131 TYR A O 1
ATOM 988 N N . ALA A 1 132 ? 6.011 7.636 -6.936 1.00 94.12 132 ALA A N 1
ATOM 989 C CA . ALA A 1 132 ? 5.762 7.642 -5.500 1.00 94.12 132 ALA A CA 1
ATOM 990 C C . ALA A 1 132 ? 7.041 7.921 -4.701 1.00 94.12 132 ALA A C 1
ATOM 992 O O . ALA A 1 132 ? 6.995 8.639 -3.709 1.00 94.12 132 ALA A O 1
ATOM 993 N N . ARG A 1 133 ? 8.193 7.406 -5.154 1.00 92.56 133 ARG A N 1
ATOM 994 C CA . ARG A 1 133 ? 9.490 7.640 -4.501 1.00 92.56 133 ARG A CA 1
ATOM 995 C C . ARG A 1 133 ? 10.069 9.019 -4.754 1.00 92.56 133 ARG A C 1
ATOM 997 O O . ARG A 1 133 ? 10.646 9.599 -3.845 1.00 92.56 133 ARG A O 1
ATOM 1004 N N . ALA A 1 134 ? 9.929 9.545 -5.966 1.00 91.69 134 ALA A N 1
ATOM 1005 C CA . ALA A 1 134 ? 10.425 10.877 -6.291 1.00 91.69 134 ALA A CA 1
ATOM 1006 C C . ALA A 1 134 ? 9.599 11.989 -5.628 1.00 91.69 134 ALA A C 1
ATOM 1008 O O . ALA A 1 134 ? 10.125 13.074 -5.401 1.00 91.69 134 ALA A O 1
ATOM 1009 N N . ASN A 1 135 ? 8.327 11.719 -5.322 1.00 90.56 135 ASN A N 1
ATOM 1010 C CA . ASN A 1 135 ? 7.397 12.692 -4.755 1.00 90.56 135 ASN A CA 1
ATOM 1011 C C . ASN A 1 135 ? 6.975 12.345 -3.318 1.00 90.56 135 ASN A C 1
ATOM 1013 O O . ASN A 1 135 ? 5.987 12.897 -2.847 1.00 90.56 135 ASN A O 1
ATOM 1017 N N . GLU A 1 136 ? 7.675 11.446 -2.616 1.00 91.31 136 GLU A N 1
ATOM 1018 C CA . GLU A 1 136 ? 7.212 10.903 -1.329 1.00 91.31 136 GLU A CA 1
ATOM 1019 C C . GLU A 1 136 ? 6.898 12.007 -0.308 1.00 91.31 136 GLU A C 1
ATOM 1021 O O . GLU A 1 136 ? 5.790 12.053 0.228 1.00 91.31 136 GLU A O 1
ATOM 1026 N N . ASP A 1 137 ? 7.823 12.946 -0.105 1.00 91.56 137 ASP A N 1
ATOM 1027 C CA . ASP A 1 137 ? 7.641 14.054 0.839 1.00 91.56 137 ASP A CA 1
ATOM 1028 C C . ASP A 1 137 ? 6.493 14.984 0.425 1.00 91.56 137 ASP A C 1
ATOM 1030 O O . ASP A 1 137 ? 5.673 15.377 1.255 1.00 91.56 137 ASP A O 1
ATOM 1034 N N . GLY A 1 138 ? 6.385 15.285 -0.873 1.00 89.00 138 GLY A N 1
ATOM 1035 C CA . GLY A 1 138 ? 5.314 16.119 -1.421 1.00 89.00 138 GLY A CA 1
ATOM 1036 C C . GLY A 1 138 ? 3.938 15.468 -1.278 1.00 89.00 138 GLY A C 1
ATOM 1037 O O . GLY A 1 138 ? 2.985 16.122 -0.855 1.00 89.00 138 GLY A O 1
ATOM 1038 N N . ILE A 1 139 ? 3.839 14.164 -1.552 1.00 88.44 139 ILE A N 1
ATOM 1039 C CA . ILE A 1 139 ? 2.613 13.383 -1.375 1.00 88.44 139 ILE A CA 1
ATOM 1040 C C . ILE A 1 139 ? 2.230 13.337 0.108 1.00 88.44 139 ILE A C 1
ATOM 1042 O O . ILE A 1 139 ? 1.072 13.575 0.446 1.00 88.44 139 ILE A O 1
ATOM 1046 N N . ARG A 1 140 ? 3.186 13.094 1.013 1.00 90.75 140 ARG A N 1
ATOM 1047 C CA . ARG A 1 140 ? 2.932 13.094 2.464 1.00 90.75 140 ARG A CA 1
ATOM 1048 C C . ARG A 1 140 ? 2.475 14.461 2.967 1.00 90.75 140 ARG A C 1
ATOM 1050 O O . ARG A 1 140 ? 1.523 14.530 3.744 1.00 90.75 140 ARG A O 1
ATOM 1057 N N . ALA A 1 141 ? 3.100 15.539 2.500 1.00 88.38 141 ALA A N 1
ATOM 1058 C CA . ALA A 1 141 ? 2.683 16.900 2.821 1.00 88.38 141 ALA A CA 1
ATOM 1059 C C . ALA A 1 141 ? 1.265 17.192 2.304 1.00 88.38 141 ALA A C 1
ATOM 1061 O O . ALA A 1 141 ? 0.456 17.768 3.032 1.00 88.38 141 ALA A O 1
ATOM 1062 N N . ALA A 1 142 ? 0.933 16.750 1.089 1.00 84.31 142 ALA A N 1
ATOM 1063 C CA . ALA A 1 142 ? -0.406 16.885 0.527 1.00 84.31 142 ALA A CA 1
ATOM 1064 C C . ALA A 1 142 ? -1.450 16.103 1.338 1.00 84.31 142 ALA A C 1
ATOM 1066 O O . ALA A 1 142 ? -2.466 16.676 1.722 1.00 84.31 142 ALA A O 1
ATOM 1067 N N . ILE A 1 143 ? -1.182 14.836 1.679 1.00 86.44 143 ILE A N 1
ATOM 1068 C CA . ILE A 1 143 ? -2.040 14.002 2.540 1.00 86.44 143 ILE A CA 1
ATOM 1069 C C . ILE A 1 143 ? -2.277 14.685 3.896 1.00 86.44 143 ILE A C 1
ATOM 1071 O O . ILE A 1 143 ? -3.415 14.750 4.363 1.00 86.44 143 ILE A O 1
ATOM 1075 N N . ALA A 1 144 ? -1.230 15.238 4.516 1.00 85.81 144 ALA A N 1
ATOM 1076 C CA . ALA A 1 144 ? -1.345 15.948 5.788 1.00 85.81 144 ALA A CA 1
ATOM 1077 C C . ALA A 1 144 ? -2.201 17.221 5.668 1.00 85.81 144 ALA A C 1
ATOM 1079 O O . ALA A 1 144 ? -3.054 17.474 6.519 1.00 85.81 144 ALA A O 1
ATOM 1080 N N . ARG A 1 145 ? -2.030 18.002 4.594 1.00 80.81 145 ARG A N 1
ATOM 1081 C CA . ARG A 1 145 ? -2.874 19.178 4.321 1.00 80.81 145 ARG A CA 1
ATOM 1082 C C . ARG A 1 145 ? -4.321 18.798 4.056 1.00 80.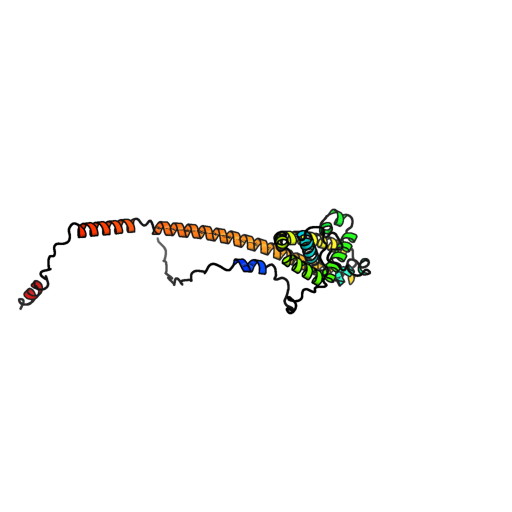81 145 ARG A C 1
ATOM 1084 O O . ARG A 1 145 ? -5.209 19.472 4.566 1.00 80.81 145 ARG A O 1
ATOM 1091 N N . PHE A 1 146 ? -4.567 17.729 3.301 1.00 74.88 146 PHE A N 1
ATOM 1092 C CA . PHE A 1 146 ? -5.912 17.197 3.093 1.00 74.88 146 PHE A CA 1
ATOM 1093 C C . PHE A 1 146 ? -6.569 16.830 4.420 1.00 74.88 146 PHE A C 1
ATOM 1095 O O . PHE A 1 146 ? -7.702 17.232 4.667 1.00 74.88 146 PHE A O 1
ATOM 1102 N N . ALA A 1 147 ? -5.838 16.143 5.301 1.00 77.31 147 ALA A N 1
ATOM 1103 C CA . ALA A 1 147 ? -6.342 15.772 6.617 1.00 77.31 147 ALA A CA 1
ATOM 1104 C C . ALA A 1 147 ? -6.695 16.987 7.491 1.00 77.31 147 ALA A C 1
ATOM 1106 O O . ALA A 1 147 ? -7.655 16.929 8.256 1.00 77.31 147 ALA A O 1
ATOM 1107 N N . GLN A 1 148 ? -5.955 18.093 7.360 1.00 80.50 148 GLN A N 1
ATOM 1108 C CA . GLN A 1 148 ? -6.245 19.346 8.065 1.00 80.50 148 GLN A CA 1
ATOM 1109 C C . GLN A 1 148 ? -7.430 20.110 7.459 1.00 80.50 148 GLN A C 1
ATOM 1111 O O . GLN A 1 148 ? -8.283 20.594 8.198 1.00 80.50 148 GLN A O 1
ATOM 1116 N N . LYS A 1 149 ? -7.482 20.233 6.125 1.00 79.38 149 LYS A N 1
ATOM 1117 C CA . LYS A 1 149 ? -8.523 20.988 5.406 1.00 79.38 149 LYS A CA 1
ATOM 1118 C C . LYS A 1 149 ? -9.880 20.280 5.445 1.00 79.38 149 LYS A C 1
ATOM 1120 O O . LYS A 1 149 ? -10.900 20.937 5.634 1.00 79.38 149 LYS A O 1
ATOM 1125 N N . SER A 1 150 ? -9.878 18.955 5.317 1.00 71.38 150 SER A N 1
ATOM 1126 C CA . SER A 1 150 ? -11.085 18.138 5.179 1.00 71.38 150 SER A CA 1
ATOM 1127 C C . SER A 1 150 ? -11.009 16.883 6.064 1.00 71.38 150 SER A C 1
ATOM 1129 O O . SER A 1 150 ? -10.880 15.773 5.545 1.00 71.38 150 SER A O 1
ATOM 1131 N N . PRO A 1 151 ? -11.148 17.003 7.402 1.00 74.12 151 PRO A N 1
ATOM 1132 C CA . PRO A 1 151 ? -11.137 15.845 8.306 1.00 74.12 151 PRO A CA 1
ATOM 1133 C C . PRO A 1 151 ? -12.190 14.786 7.945 1.00 74.12 151 PRO A C 1
ATOM 1135 O O . PRO A 1 151 ? -11.952 13.590 8.095 1.00 74.12 151 PRO A O 1
ATOM 1138 N N . ALA A 1 152 ? -13.332 15.224 7.403 1.00 69.44 152 ALA A N 1
ATOM 1139 C CA . ALA A 1 152 ? -14.396 14.344 6.928 1.00 69.44 152 ALA A CA 1
ATOM 1140 C C . ALA A 1 152 ? -13.944 13.411 5.788 1.00 69.44 152 ALA A C 1
ATOM 1142 O O . ALA A 1 152 ? -14.446 12.294 5.675 1.00 69.44 152 ALA A O 1
ATOM 1143 N N . ALA A 1 153 ? -12.982 13.840 4.963 1.00 67.56 153 ALA A N 1
ATOM 1144 C CA . ALA A 1 153 ? -12.427 13.011 3.900 1.00 67.56 153 ALA A CA 1
ATOM 1145 C C . ALA A 1 153 ? -11.570 11.870 4.456 1.00 67.56 153 ALA A C 1
ATOM 1147 O O . ALA A 1 153 ? -11.661 10.746 3.973 1.00 67.56 153 ALA A O 1
ATOM 1148 N N . VAL A 1 154 ? -10.811 12.133 5.523 1.00 71.69 154 VAL A N 1
ATOM 1149 C CA . VAL A 1 154 ? -10.030 11.105 6.228 1.00 71.69 154 VAL A CA 1
ATOM 1150 C C . VAL A 1 154 ? -10.952 10.059 6.838 1.00 71.69 154 VAL A C 1
ATOM 1152 O O . VAL A 1 154 ? -10.705 8.870 6.699 1.00 71.69 154 VAL A O 1
ATOM 1155 N N . THR A 1 155 ? -12.043 10.486 7.476 1.00 74.62 155 THR A N 1
ATOM 1156 C CA . THR A 1 155 ? -13.004 9.555 8.085 1.00 74.62 155 THR A CA 1
ATOM 1157 C C . THR A 1 155 ? -13.833 8.783 7.061 1.00 74.62 155 THR A C 1
ATOM 1159 O O . THR A 1 155 ? -14.367 7.728 7.388 1.00 74.62 155 THR A O 1
ATOM 1162 N N . ALA A 1 156 ? -13.975 9.307 5.840 1.00 77.00 156 ALA A N 1
ATOM 1163 C CA . ALA A 1 156 ? -14.688 8.635 4.758 1.00 77.00 156 ALA A CA 1
ATOM 1164 C C . ALA A 1 156 ? -13.863 7.508 4.116 1.00 77.00 156 ALA A C 1
ATOM 1166 O O . ALA A 1 156 ? -14.443 6.585 3.543 1.00 77.00 156 ALA A O 1
ATOM 1167 N N . VAL A 1 157 ? -12.530 7.569 4.204 1.00 82.00 157 VAL A N 1
ATOM 1168 C CA . VAL A 1 157 ? -11.646 6.508 3.715 1.00 82.00 157 VAL A CA 1
ATOM 1169 C C . VAL A 1 157 ? -11.403 5.497 4.827 1.00 82.00 157 VAL A C 1
ATOM 1171 O O . VAL A 1 157 ? -10.753 5.794 5.825 1.00 82.00 157 VAL A O 1
ATOM 1174 N N . ASP A 1 158 ? 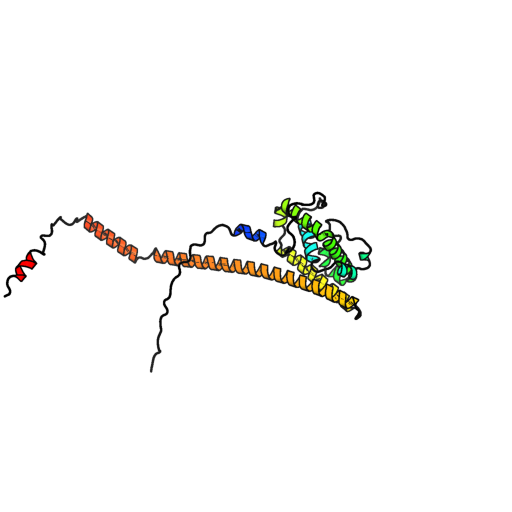-11.901 4.278 4.633 1.00 84.56 158 ASP A N 1
ATOM 1175 C CA . ASP A 1 158 ? -11.609 3.160 5.526 1.00 84.56 158 ASP A CA 1
ATOM 1176 C C . ASP A 1 158 ? -10.151 2.694 5.322 1.00 84.56 158 ASP A C 1
ATOM 1178 O O . ASP A 1 158 ? -9.815 2.190 4.242 1.00 84.56 158 ASP A O 1
ATOM 1182 N N . PRO A 1 159 ? -9.268 2.835 6.331 1.00 85.44 159 PRO A N 1
ATOM 1183 C CA . PRO A 1 159 ? -7.871 2.433 6.211 1.00 85.44 159 PRO A CA 1
ATOM 1184 C C . PRO A 1 159 ? -7.703 0.922 6.008 1.00 85.44 159 PRO A C 1
ATOM 1186 O O . PRO A 1 159 ? -6.747 0.510 5.353 1.00 85.44 159 PRO A O 1
ATOM 1189 N N . ALA A 1 160 ? -8.619 0.092 6.524 1.00 85.19 160 ALA A N 1
ATOM 1190 C CA . ALA A 1 160 ? -8.560 -1.356 6.346 1.00 85.19 160 ALA A CA 1
ATOM 1191 C C . ALA A 1 160 ? -8.866 -1.739 4.895 1.00 85.19 160 ALA A C 1
ATOM 1193 O O . ALA A 1 160 ? -8.127 -2.516 4.293 1.00 85.19 160 ALA A O 1
ATOM 1194 N N . ARG A 1 161 ? -9.900 -1.125 4.309 1.00 88.75 161 ARG A N 1
ATOM 1195 C CA . ARG A 1 161 ? -10.248 -1.314 2.897 1.00 88.75 161 ARG A CA 1
ATOM 1196 C C . ARG A 1 161 ? -9.151 -0.807 1.964 1.00 88.75 161 ARG A C 1
ATOM 1198 O O . ARG A 1 161 ? -8.820 -1.463 0.984 1.00 88.75 161 ARG A O 1
ATOM 1205 N N . LEU A 1 162 ? -8.542 0.331 2.289 1.00 90.94 162 LEU A N 1
ATOM 1206 C CA . LEU A 1 162 ? -7.423 0.866 1.518 1.00 90.94 162 LEU A CA 1
ATOM 1207 C C . LEU A 1 162 ? -6.190 -0.053 1.564 1.00 90.94 162 LEU A C 1
ATOM 1209 O O . LEU A 1 162 ? -5.541 -0.278 0.542 1.00 90.94 162 LEU A O 1
ATOM 1213 N N . ALA A 1 163 ? -5.874 -0.603 2.740 1.00 92.25 163 ALA A N 1
ATOM 1214 C CA . ALA A 1 163 ? -4.802 -1.582 2.896 1.00 92.25 163 ALA A CA 1
ATOM 1215 C C . ALA A 1 163 ? -5.097 -2.880 2.126 1.00 92.25 163 ALA A C 1
ATOM 1217 O O . ALA A 1 163 ? -4.189 -3.438 1.512 1.00 92.25 163 ALA A O 1
ATO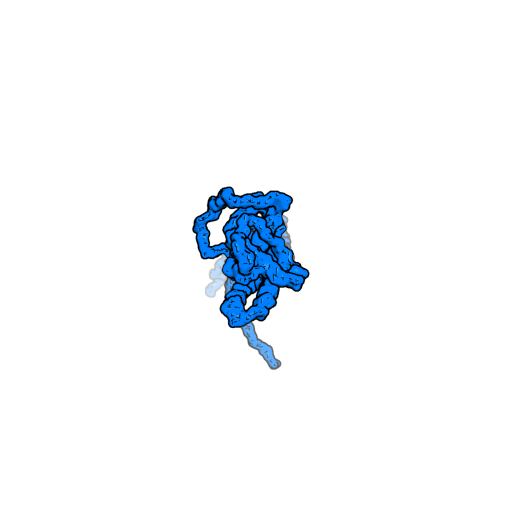M 1218 N N . GLU A 1 164 ? -6.354 -3.328 2.102 1.00 92.94 164 GLU A N 1
ATOM 1219 C CA . GLU A 1 164 ? -6.800 -4.474 1.306 1.00 92.94 164 GLU A CA 1
ATOM 1220 C C . GLU A 1 164 ? -6.615 -4.229 -0.198 1.00 92.94 164 GLU A C 1
ATOM 1222 O O . GLU A 1 164 ? -6.001 -5.045 -0.888 1.00 92.94 164 GLU A O 1
ATOM 1227 N N . GLU A 1 165 ? -7.070 -3.077 -0.700 1.00 93.69 165 GLU A N 1
ATOM 1228 C CA . GLU A 1 165 ? -6.878 -2.657 -2.095 1.00 93.69 165 GLU A CA 1
ATOM 1229 C C . GLU A 1 165 ? -5.386 -2.649 -2.462 1.00 93.69 165 GLU A C 1
ATOM 1231 O O . GLU A 1 165 ? -4.973 -3.232 -3.473 1.00 93.69 165 GLU A O 1
ATOM 1236 N N . ALA A 1 166 ? -4.547 -2.067 -1.600 1.00 95.00 166 ALA A N 1
ATOM 1237 C CA . ALA A 1 166 ? -3.102 -2.090 -1.776 1.00 95.00 166 ALA A CA 1
ATOM 1238 C C . ALA A 1 166 ? -2.553 -3.526 -1.782 1.00 95.00 166 ALA A C 1
ATOM 1240 O O . ALA A 1 166 ? -1.758 -3.867 -2.656 1.00 95.00 166 ALA A O 1
ATOM 1241 N N . LEU A 1 167 ? -2.977 -4.391 -0.856 1.00 94.12 167 LEU A N 1
ATOM 1242 C CA . LEU A 1 167 ? -2.522 -5.779 -0.761 1.00 94.12 167 LEU A CA 1
ATOM 1243 C C . LEU A 1 167 ? -2.864 -6.585 -2.022 1.00 94.12 167 LEU A C 1
ATOM 1245 O O . LEU A 1 167 ? -2.014 -7.338 -2.510 1.00 94.12 167 LEU A O 1
ATOM 1249 N N . ILE A 1 168 ? -4.066 -6.408 -2.575 1.00 93.19 168 ILE A N 1
ATOM 1250 C CA . ILE A 1 168 ? -4.503 -7.053 -3.821 1.00 93.19 168 ILE A CA 1
ATOM 1251 C C . ILE A 1 168 ? -3.595 -6.628 -4.976 1.00 93.19 168 ILE A C 1
ATOM 1253 O O . ILE A 1 168 ? -3.052 -7.485 -5.681 1.00 93.19 168 ILE A O 1
ATOM 1257 N N . ILE A 1 169 ? -3.374 -5.319 -5.144 1.00 93.88 169 ILE A N 1
ATOM 1258 C CA . ILE A 1 169 ? -2.510 -4.783 -6.204 1.00 93.88 169 ILE A CA 1
ATOM 1259 C C . ILE A 1 169 ? -1.074 -5.285 -6.030 1.00 93.88 169 ILE A C 1
ATOM 1261 O O . ILE A 1 169 ? -0.476 -5.797 -6.977 1.00 93.88 169 ILE A O 1
ATOM 1265 N N . ARG A 1 170 ? -0.519 -5.204 -4.818 1.00 95.62 170 ARG A N 1
ATOM 1266 C CA . ARG A 1 170 ? 0.847 -5.653 -4.516 1.00 95.62 170 ARG A CA 1
ATOM 1267 C C . ARG A 1 170 ? 1.034 -7.143 -4.787 1.00 95.62 170 ARG A C 1
ATOM 1269 O O . ARG A 1 170 ? 2.021 -7.528 -5.410 1.00 95.62 170 ARG A O 1
ATOM 1276 N N . SER A 1 171 ? 0.078 -7.979 -4.384 1.00 94.06 171 SER A N 1
ATOM 1277 C CA . SER A 1 171 ? 0.116 -9.428 -4.626 1.00 94.06 171 SER A CA 1
ATOM 1278 C C . SER A 1 171 ? 0.034 -9.745 -6.120 1.00 94.06 171 SER A C 1
ATOM 1280 O O . SER A 1 171 ? 0.804 -10.553 -6.641 1.00 94.06 171 SER A O 1
ATOM 1282 N N . ALA A 1 172 ? -0.853 -9.053 -6.837 1.00 91.62 172 ALA A N 1
ATOM 1283 C CA . ALA A 1 172 ? -0.992 -9.164 -8.282 1.00 91.62 172 ALA A CA 1
ATOM 1284 C C . ALA A 1 172 ? 0.295 -8.777 -9.032 1.00 91.62 172 ALA A C 1
ATOM 1286 O O . ALA A 1 172 ? 0.707 -9.475 -9.968 1.00 91.62 172 ALA A O 1
ATOM 1287 N N . LEU A 1 173 ? 0.946 -7.690 -8.611 1.00 94.00 173 LEU A N 1
ATOM 1288 C CA . LEU A 1 173 ? 2.226 -7.246 -9.157 1.00 94.00 173 LEU A CA 1
ATOM 1289 C C . LEU A 1 173 ? 3.358 -8.208 -8.815 1.00 94.00 173 LEU A C 1
ATOM 1291 O O . LEU A 1 173 ? 4.140 -8.530 -9.701 1.00 94.00 173 LEU A O 1
ATOM 1295 N N . ALA A 1 174 ? 3.433 -8.704 -7.578 1.00 93.75 174 ALA A N 1
ATOM 1296 C CA . ALA A 1 174 ? 4.468 -9.645 -7.160 1.00 93.75 174 ALA A CA 1
ATOM 1297 C C . ALA A 1 174 ? 4.466 -10.911 -8.031 1.00 93.75 174 ALA A C 1
ATOM 1299 O O . ALA A 1 174 ? 5.527 -11.324 -8.489 1.00 93.75 174 ALA A O 1
ATOM 1300 N N . ILE A 1 175 ? 3.285 -11.462 -8.341 1.00 91.88 175 ILE A N 1
ATOM 1301 C CA . ILE A 1 175 ? 3.139 -12.610 -9.254 1.00 91.88 175 ILE A CA 1
ATOM 1302 C C . ILE A 1 175 ? 3.644 -12.260 -10.660 1.00 91.88 175 ILE A C 1
ATOM 1304 O O . ILE A 1 175 ? 4.413 -13.010 -11.256 1.00 91.88 175 ILE A O 1
ATOM 1308 N N . THR A 1 176 ? 3.235 -11.102 -11.185 1.00 91.94 176 THR A N 1
ATOM 1309 C CA . THR A 1 176 ? 3.619 -10.657 -12.535 1.00 91.94 176 THR A CA 1
ATOM 1310 C C . THR A 1 176 ? 5.133 -10.428 -12.633 1.00 91.94 176 THR A C 1
ATOM 1312 O O . THR A 1 176 ? 5.774 -10.831 -13.600 1.00 91.94 176 THR A O 1
ATOM 1315 N N . LEU A 1 177 ? 5.729 -9.814 -11.610 1.00 92.25 177 LEU A N 1
ATOM 1316 C CA . LEU A 1 177 ? 7.168 -9.573 -11.508 1.00 92.25 177 LEU A CA 1
ATOM 1317 C C . LEU A 1 177 ? 7.959 -10.871 -11.322 1.00 92.25 177 LEU A C 1
ATOM 1319 O O . LEU A 1 177 ? 9.063 -11.006 -11.850 1.00 92.25 177 LEU A O 1
ATOM 1323 N N . GLU A 1 178 ? 7.421 -11.838 -10.584 1.00 92.25 178 GLU A N 1
ATOM 1324 C CA . GLU A 1 178 ? 8.039 -13.153 -10.462 1.00 92.25 178 GLU A CA 1
ATOM 1325 C C . GLU A 1 178 ? 8.095 -13.848 -11.824 1.00 92.25 178 GLU A C 1
ATOM 1327 O O . GLU A 1 178 ? 9.168 -14.284 -12.243 1.00 92.25 178 GLU A O 1
ATOM 1332 N N . ASP A 1 179 ? 6.976 -13.877 -12.549 1.00 89.38 179 ASP A N 1
ATOM 1333 C CA . ASP A 1 179 ? 6.885 -14.487 -13.875 1.00 89.38 179 ASP A CA 1
ATOM 1334 C C . ASP A 1 179 ? 7.842 -13.830 -14.884 1.00 89.38 179 ASP A C 1
ATOM 1336 O O . ASP A 1 179 ? 8.660 -14.507 -15.511 1.00 89.38 179 ASP A O 1
ATOM 1340 N N . GLN A 1 180 ? 7.860 -12.494 -14.950 1.00 88.12 180 GLN A N 1
ATOM 1341 C CA . GLN A 1 180 ? 8.802 -11.761 -15.807 1.00 88.12 180 GLN A CA 1
ATOM 1342 C C . GLN A 1 180 ? 10.273 -11.963 -15.400 1.00 88.12 180 GLN A C 1
ATOM 1344 O O . GLN A 1 180 ? 11.171 -11.884 -16.241 1.00 88.12 180 GLN A O 1
ATOM 1349 N N . GLY A 1 181 ? 10.540 -12.254 -14.125 1.00 85.62 181 GLY A N 1
ATOM 1350 C CA . GLY A 1 181 ? 11.872 -12.593 -13.629 1.00 85.62 181 GLY A CA 1
ATOM 1351 C C . GLY A 1 181 ? 12.323 -14.020 -13.958 1.00 85.62 181 GLY A C 1
ATOM 1352 O O . GLY A 1 181 ? 13.530 -14.277 -14.019 1.00 85.62 181 GLY A O 1
ATOM 1353 N N . ARG A 1 182 ? 11.391 -14.961 -14.178 1.00 83.81 182 ARG A N 1
ATOM 1354 C CA . ARG A 1 182 ? 11.710 -16.371 -14.475 1.00 83.81 182 ARG A CA 1
ATOM 1355 C C . ARG A 1 182 ? 12.397 -16.539 -15.824 1.00 83.81 182 ARG A C 1
ATOM 1357 O O . ARG A 1 182 ? 13.316 -17.345 -15.907 1.00 83.81 182 ARG A O 1
ATOM 1364 N N . GLY A 1 183 ? 12.009 -15.747 -16.822 1.00 74.69 183 GLY A N 1
ATOM 1365 C CA . GLY A 1 183 ? 12.577 -15.776 -18.175 1.00 74.69 183 GLY A CA 1
ATOM 1366 C C . GLY A 1 183 ? 13.941 -15.093 -18.336 1.00 74.69 183 GLY A C 1
ATOM 1367 O O . GLY A 1 183 ? 14.403 -14.954 -19.463 1.00 74.69 183 GLY A O 1
ATOM 1368 N N . ARG A 1 184 ? 14.570 -14.621 -17.250 1.00 80.88 184 ARG A N 1
ATOM 1369 C CA . ARG A 1 184 ? 15.909 -14.011 -17.289 1.00 80.88 184 ARG A CA 1
ATOM 1370 C C . ARG A 1 184 ? 16.998 -15.050 -17.036 1.00 80.88 184 ARG A C 1
ATOM 1372 O O . ARG A 1 184 ? 16.855 -15.873 -16.134 1.00 80.88 184 ARG A O 1
ATOM 1379 N N . ASP A 1 185 ? 18.105 -14.931 -17.762 1.00 79.38 185 ASP A N 1
ATOM 1380 C CA . ASP A 1 185 ? 19.308 -15.749 -17.572 1.00 79.38 185 ASP A CA 1
ATOM 1381 C C . ASP A 1 185 ? 19.945 -15.512 -16.197 1.00 79.38 185 ASP A C 1
ATOM 1383 O O . ASP A 1 185 ? 19.787 -14.428 -15.623 1.00 79.38 185 ASP A O 1
ATOM 1387 N N . ASP A 1 186 ? 20.709 -16.490 -15.693 1.00 76.38 186 ASP A N 1
ATOM 1388 C CA . ASP A 1 186 ? 21.480 -16.426 -14.437 1.00 76.38 186 ASP A CA 1
ATOM 1389 C C . ASP A 1 186 ? 22.633 -15.416 -14.510 1.00 76.38 186 ASP A C 1
ATOM 1391 O O . ASP A 1 186 ? 23.821 -15.725 -14.520 1.00 76.38 186 ASP A O 1
ATOM 1395 N N . SER A 1 187 ? 22.239 -14.154 -14.567 1.00 81.00 187 SER A N 1
ATOM 1396 C CA . SER A 1 187 ? 23.072 -12.974 -14.691 1.00 81.00 187 SER A CA 1
ATOM 1397 C C . SER A 1 187 ? 23.010 -12.148 -13.400 1.00 81.00 187 SER A C 1
ATOM 1399 O O . SER A 1 187 ? 22.068 -12.275 -12.601 1.00 81.00 187 SER A O 1
ATOM 1401 N N . PRO A 1 188 ? 23.959 -11.220 -13.190 1.00 83.06 188 PRO A N 1
ATOM 1402 C CA . PRO A 1 188 ? 23.866 -10.239 -12.111 1.00 83.06 188 PRO A CA 1
ATOM 1403 C C . PRO A 1 188 ? 22.536 -9.462 -12.111 1.00 83.06 188 PRO A C 1
ATOM 1405 O O . PRO A 1 188 ? 22.003 -9.172 -11.040 1.00 83.06 188 PRO A O 1
ATOM 1408 N N . ALA A 1 189 ? 21.954 -9.216 -13.292 1.00 81.94 189 ALA A N 1
ATOM 1409 C CA . ALA A 1 189 ? 20.660 -8.550 -13.464 1.00 81.94 189 ALA A CA 1
ATOM 1410 C C . ALA A 1 189 ? 19.464 -9.393 -12.976 1.00 81.94 189 ALA A C 1
ATOM 1412 O O . ALA A 1 189 ? 18.462 -8.859 -12.500 1.00 81.94 189 ALA A O 1
ATOM 1413 N N . ARG A 1 190 ? 19.547 -10.728 -13.048 1.00 85.06 190 ARG A N 1
ATOM 1414 C CA . ARG A 1 190 ? 18.545 -11.608 -12.421 1.00 85.06 190 ARG A CA 1
ATOM 1415 C C . ARG A 1 190 ? 18.653 -11.564 -10.902 1.00 85.06 190 ARG A C 1
ATOM 1417 O O . ARG A 1 190 ? 17.641 -11.558 -10.204 1.00 85.06 190 ARG A O 1
ATOM 1424 N N . SER A 1 191 ? 19.876 -11.492 -10.384 1.00 87.44 191 SER A N 1
ATOM 1425 C CA . SER A 1 191 ? 20.117 -11.398 -8.943 1.00 87.44 191 SER A CA 1
ATOM 1426 C C . SER A 1 191 ? 19.621 -10.073 -8.351 1.00 87.44 191 SER A C 1
ATOM 1428 O O . SER A 1 191 ? 19.016 -10.084 -7.280 1.00 87.44 191 SER A O 1
ATOM 1430 N N . SER A 1 192 ? 19.832 -8.938 -9.032 1.00 87.94 192 SER A N 1
ATOM 1431 C CA . SER A 1 192 ? 19.290 -7.636 -8.604 1.00 87.94 192 SER A CA 1
ATOM 1432 C C . SER A 1 192 ? 17.762 -7.619 -8.638 1.00 87.94 192 SER A C 1
ATOM 1434 O O . SER A 1 192 ? 17.142 -7.252 -7.638 1.00 87.94 192 SER A O 1
ATOM 1436 N N . TRP A 1 193 ? 17.161 -8.137 -9.715 1.00 90.56 193 TRP A N 1
ATOM 1437 C CA . TRP A 1 193 ? 15.711 -8.284 -9.837 1.00 90.56 193 TRP A CA 1
ATOM 1438 C C . TRP A 1 193 ? 15.107 -9.059 -8.669 1.00 90.56 193 TRP A C 1
ATOM 1440 O O . TRP A 1 193 ? 14.167 -8.586 -8.033 1.00 90.56 193 TRP A O 1
ATOM 1450 N N . ARG A 1 194 ? 15.670 -10.236 -8.360 1.00 92.12 194 ARG A N 1
ATOM 1451 C CA . ARG A 1 194 ? 15.192 -11.093 -7.267 1.00 92.12 194 ARG A CA 1
ATOM 1452 C C . ARG A 1 194 ? 15.303 -10.417 -5.907 1.00 92.12 194 ARG A C 1
ATOM 1454 O O . ARG A 1 194 ? 14.401 -10.578 -5.096 1.00 92.12 194 ARG A O 1
ATOM 1461 N N . ARG A 1 195 ? 16.374 -9.657 -5.656 1.00 94.06 195 ARG A N 1
ATOM 1462 C CA . ARG A 1 195 ? 16.513 -8.896 -4.405 1.00 94.06 195 ARG A CA 1
ATOM 1463 C C . ARG A 1 195 ? 15.443 -7.817 -4.282 1.00 94.06 195 ARG A C 1
ATOM 1465 O O . ARG A 1 195 ? 14.829 -7.712 -3.228 1.00 94.06 195 ARG A O 1
ATOM 1472 N N . GLY A 1 196 ? 15.196 -7.050 -5.344 1.00 94.31 196 GLY A N 1
ATOM 1473 C CA . GLY A 1 196 ? 14.133 -6.043 -5.336 1.00 94.31 196 GLY A CA 1
ATOM 1474 C C . GLY A 1 196 ? 12.748 -6.662 -5.135 1.00 94.31 196 GLY A C 1
ATOM 1475 O O . GLY A 1 196 ? 11.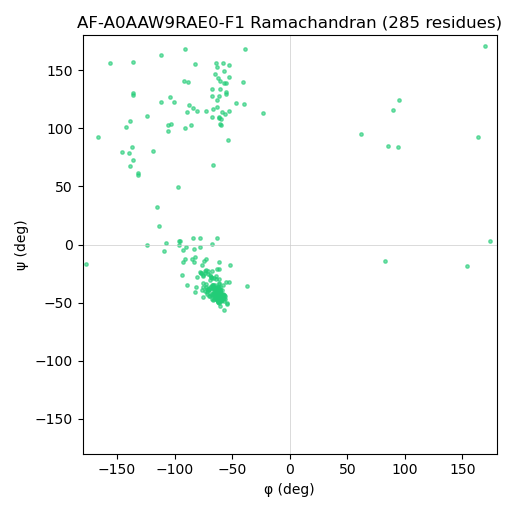981 -6.188 -4.301 1.00 94.31 196 GLY A O 1
ATOM 1476 N N . LEU A 1 197 ? 12.469 -7.783 -5.813 1.00 96.06 197 LEU A N 1
ATOM 1477 C CA . LEU A 1 197 ? 11.223 -8.528 -5.636 1.00 96.06 197 LEU A CA 1
ATOM 1478 C C . LEU A 1 197 ? 11.064 -9.061 -4.206 1.00 96.06 197 LEU A C 1
ATOM 1480 O O . LEU A 1 197 ? 9.979 -8.942 -3.650 1.00 96.06 197 LEU A O 1
ATOM 1484 N N . ALA A 1 198 ? 12.127 -9.592 -3.595 1.00 96.25 198 ALA A N 1
ATOM 1485 C CA . ALA A 1 198 ? 12.088 -10.079 -2.216 1.00 96.25 198 ALA A CA 1
ATOM 1486 C C . ALA A 1 198 ? 11.734 -8.957 -1.228 1.00 96.25 198 ALA A C 1
ATOM 1488 O O . ALA A 1 198 ? 10.793 -9.102 -0.459 1.00 96.25 198 ALA A O 1
ATOM 1489 N N . VAL A 1 199 ? 12.391 -7.794 -1.321 1.00 97.00 199 VAL A N 1
ATOM 1490 C CA . VAL A 1 199 ? 12.067 -6.631 -0.470 1.00 97.00 199 VAL A CA 1
ATOM 1491 C C . VAL A 1 199 ? 10.618 -6.172 -0.677 1.00 97.00 199 VAL A C 1
ATOM 1493 O O . VAL A 1 199 ? 9.919 -5.816 0.274 1.00 97.00 199 VAL A O 1
ATOM 1496 N N . TYR A 1 200 ? 10.137 -6.194 -1.921 1.00 96.56 200 TYR A N 1
ATOM 1497 C CA . TYR A 1 200 ? 8.752 -5.855 -2.236 1.00 96.56 200 TYR A CA 1
ATOM 1498 C C . TYR A 1 200 ? 7.746 -6.861 -1.647 1.00 96.56 200 TYR A C 1
ATOM 1500 O O . TYR A 1 200 ? 6.704 -6.467 -1.109 1.00 96.56 200 TYR A O 1
ATOM 1508 N N . GLN A 1 201 ? 8.057 -8.156 -1.716 1.00 96.50 201 GLN A N 1
ATOM 1509 C CA . GLN A 1 201 ? 7.266 -9.233 -1.122 1.00 96.50 201 GLN A CA 1
ATOM 1510 C C . GLN A 1 201 ? 7.265 -9.147 0.408 1.00 96.50 201 GLN A C 1
ATOM 1512 O O . GLN A 1 201 ? 6.189 -9.209 0.996 1.00 96.50 201 GLN A O 1
ATOM 1517 N N . ASP A 1 202 ? 8.408 -8.878 1.040 1.00 97.00 202 ASP A N 1
ATOM 1518 C CA . ASP A 1 202 ? 8.516 -8.681 2.492 1.00 97.00 202 ASP A CA 1
ATOM 1519 C C . ASP A 1 202 ? 7.598 -7.553 2.969 1.00 97.00 202 ASP A C 1
ATOM 1521 O O . ASP A 1 202 ? 6.865 -7.698 3.947 1.00 97.00 202 ASP A O 1
ATOM 1525 N N . LYS A 1 203 ? 7.562 -6.436 2.234 1.00 95.44 203 LYS A N 1
ATOM 1526 C CA . LYS A 1 203 ? 6.646 -5.325 2.528 1.00 95.44 203 LYS A CA 1
ATOM 1527 C C . LYS A 1 203 ? 5.176 -5.666 2.295 1.00 95.44 203 LYS A C 1
ATOM 1529 O O . LYS A 1 203 ? 4.309 -5.142 2.986 1.00 95.44 203 LYS A O 1
ATOM 1534 N N . THR A 1 204 ? 4.890 -6.575 1.370 1.00 94.56 204 THR A N 1
ATOM 1535 C CA . THR A 1 204 ? 3.529 -7.081 1.138 1.00 94.56 204 THR A CA 1
ATOM 1536 C C . THR A 1 204 ? 3.076 -7.996 2.277 1.00 94.56 204 THR A C 1
ATOM 1538 O O . THR A 1 204 ? 1.957 -7.855 2.763 1.00 94.56 204 THR A O 1
ATOM 1541 N N . ILE A 1 205 ? 3.958 -8.877 2.757 1.00 94.69 205 ILE A N 1
ATOM 1542 C CA . ILE A 1 205 ? 3.719 -9.715 3.939 1.00 94.69 205 ILE A CA 1
ATOM 1543 C C . ILE A 1 205 ? 3.531 -8.836 5.176 1.00 94.69 205 ILE A C 1
ATOM 1545 O O . ILE A 1 205 ? 2.603 -9.055 5.944 1.00 94.69 205 ILE A O 1
ATOM 1549 N N . TYR A 1 206 ? 4.364 -7.809 5.347 1.00 93.25 206 TYR A N 1
ATOM 1550 C CA . TYR A 1 206 ? 4.225 -6.859 6.446 1.00 93.25 206 TYR A CA 1
ATOM 1551 C C . TYR A 1 206 ? 2.846 -6.180 6.458 1.00 93.25 206 TYR A C 1
ATOM 1553 O O . TYR A 1 206 ? 2.185 -6.181 7.494 1.00 93.25 206 TYR A O 1
ATOM 1561 N N . LEU A 1 207 ? 2.381 -5.669 5.310 1.00 92.44 207 LEU A N 1
ATOM 1562 C CA . LEU A 1 207 ? 1.050 -5.066 5.185 1.00 92.44 207 LEU A CA 1
ATOM 1563 C C . LEU A 1 207 ? -0.062 -6.061 5.542 1.00 92.44 207 LEU A C 1
ATOM 1565 O O . LEU A 1 207 ? -0.969 -5.728 6.300 1.00 92.44 207 LEU A O 1
ATOM 1569 N N . ARG A 1 208 ? 0.036 -7.300 5.047 1.00 94.19 208 ARG A N 1
ATOM 1570 C CA . ARG A 1 208 ? -0.903 -8.370 5.395 1.00 94.19 208 ARG A CA 1
ATOM 1571 C C . ARG A 1 208 ? -0.922 -8.641 6.902 1.00 94.19 208 ARG A C 1
ATOM 1573 O O . ARG A 1 208 ? -1.994 -8.676 7.491 1.00 94.19 208 ARG A O 1
ATOM 1580 N N . ASN A 1 209 ? 0.244 -8.780 7.529 1.00 92.75 209 ASN A N 1
ATOM 1581 C CA . ASN A 1 209 ? 0.348 -9.032 8.967 1.00 92.75 209 ASN A CA 1
ATOM 1582 C C . ASN A 1 209 ? -0.242 -7.877 9.790 1.00 92.75 209 ASN A C 1
ATOM 1584 O O . ASN A 1 209 ? -0.856 -8.109 10.827 1.00 92.75 209 ASN A O 1
ATOM 1588 N N . MET A 1 210 ? -0.080 -6.631 9.333 1.00 91.00 210 MET A N 1
ATOM 1589 C CA . MET A 1 210 ? -0.735 -5.481 9.960 1.00 91.00 210 MET A CA 1
ATOM 1590 C C . MET A 1 210 ? -2.261 -5.558 9.863 1.00 91.00 210 MET A C 1
ATOM 1592 O O . MET A 1 210 ? -2.941 -5.277 10.846 1.00 91.00 210 MET A O 1
ATOM 1596 N N . MET A 1 211 ? -2.804 -5.953 8.708 1.00 90.81 211 MET A N 1
ATOM 1597 C CA . MET A 1 211 ? -4.249 -6.133 8.546 1.00 90.81 211 MET A CA 1
ATOM 1598 C C . MET A 1 211 ? -4.790 -7.261 9.429 1.00 90.81 211 MET A C 1
ATOM 1600 O O . MET A 1 211 ? -5.802 -7.070 10.101 1.00 90.81 211 MET A O 1
ATOM 1604 N N . GLU A 1 212 ? -4.098 -8.404 9.474 1.00 89.50 212 GLU A N 1
ATOM 1605 C CA . GLU A 1 212 ? -4.441 -9.526 10.360 1.00 89.50 212 GLU A CA 1
ATOM 1606 C C . GLU A 1 212 ? -4.417 -9.081 11.833 1.00 89.50 212 GLU A C 1
ATOM 1608 O O . GLU A 1 212 ? -5.311 -9.419 12.607 1.00 89.50 212 GLU A O 1
ATOM 1613 N N . PHE A 1 213 ? -3.450 -8.242 12.219 1.00 90.19 213 PHE A N 1
ATOM 1614 C CA . PHE A 1 213 ? -3.414 -7.644 13.552 1.00 90.19 213 PHE A CA 1
ATOM 1615 C C . PHE A 1 213 ? -4.615 -6.720 13.824 1.00 90.19 213 PHE A C 1
ATOM 1617 O O . PHE A 1 213 ? -5.190 -6.780 14.909 1.00 90.19 213 PHE A O 1
ATOM 1624 N N . TRP A 1 214 ? -5.031 -5.884 12.865 1.00 85.25 214 TRP A N 1
ATOM 1625 C CA . TRP A 1 214 ? -6.218 -5.027 13.021 1.00 85.25 214 TRP A CA 1
ATOM 1626 C C . TRP A 1 214 ? -7.519 -5.823 13.142 1.00 85.25 214 TRP A C 1
ATOM 1628 O O . TRP A 1 214 ? -8.449 -5.406 13.834 1.00 85.25 214 TRP A O 1
ATOM 1638 N N . GLU A 1 215 ? -7.623 -6.955 12.453 1.00 86.00 215 GLU A N 1
ATOM 1639 C CA . GLU A 1 215 ? -8.746 -7.875 12.616 1.00 86.00 215 GLU A CA 1
ATOM 1640 C C . GLU A 1 215 ? -8.739 -8.509 14.009 1.00 86.00 215 GLU A C 1
ATOM 1642 O O . GLU A 1 215 ? -9.739 -8.419 14.721 1.00 86.00 215 GLU A O 1
ATOM 1647 N N . PHE A 1 216 ? -7.587 -9.016 14.447 1.00 88.88 216 PHE A N 1
ATOM 1648 C CA . PHE A 1 216 ? -7.415 -9.577 15.784 1.00 88.88 216 PHE A CA 1
ATOM 1649 C C . PHE A 1 216 ? -7.748 -8.576 16.904 1.00 88.88 216 PHE A C 1
ATOM 1651 O O . PHE A 1 216 ? -8.437 -8.927 17.860 1.00 88.88 216 PHE A O 1
ATOM 1658 N N . ASP A 1 217 ? -7.317 -7.317 16.790 1.00 85.75 217 ASP A N 1
ATOM 1659 C CA . ASP A 1 217 ? -7.630 -6.271 17.774 1.00 85.75 217 ASP A CA 1
ATOM 1660 C C . ASP A 1 217 ? -9.142 -5.993 17.861 1.00 85.75 217 ASP A C 1
ATOM 1662 O O . ASP A 1 217 ? -9.710 -5.906 18.955 1.00 85.75 217 ASP A O 1
ATOM 1666 N N . ARG A 1 218 ? -9.835 -5.950 16.712 1.00 86.31 218 ARG A N 1
ATOM 1667 C CA . ARG A 1 218 ? -11.301 -5.810 16.668 1.00 86.31 218 ARG A CA 1
ATOM 1668 C C . ARG A 1 218 ? -12.008 -6.993 17.324 1.00 86.31 218 ARG A C 1
ATOM 1670 O O . ARG A 1 218 ? -12.966 -6.790 18.075 1.00 86.31 218 ARG A O 1
ATOM 1677 N N . GLU A 1 219 ? -11.544 -8.213 17.075 1.00 87.88 219 GLU A N 1
ATOM 1678 C CA . GLU A 1 219 ? -12.088 -9.413 17.715 1.00 87.88 219 GLU A CA 1
ATOM 1679 C C . GLU A 1 219 ? -11.856 -9.408 19.229 1.00 87.88 219 GLU A C 1
ATOM 1681 O O . GLU A 1 219 ? -12.785 -9.670 19.998 1.00 87.88 219 GLU A O 1
ATOM 1686 N N . LEU A 1 220 ? -10.653 -9.038 19.680 1.00 89.81 220 LEU A N 1
ATOM 1687 C CA . LEU A 1 220 ? -10.345 -8.894 21.101 1.00 89.81 220 LEU A CA 1
ATOM 1688 C C . LEU A 1 220 ? -11.242 -7.857 21.777 1.00 89.81 220 LEU A C 1
ATOM 1690 O O . LEU A 1 220 ? -11.753 -8.113 22.872 1.00 89.81 220 LEU A O 1
ATOM 1694 N N . ALA A 1 221 ? -11.475 -6.710 21.137 1.00 83.19 221 ALA A N 1
ATOM 1695 C CA . ALA A 1 221 ? -12.383 -5.690 21.647 1.00 83.19 221 ALA A CA 1
ATOM 1696 C C . ALA A 1 221 ? -13.820 -6.227 21.767 1.00 83.19 221 ALA A C 1
ATOM 1698 O O . ALA A 1 221 ? -14.465 -6.045 22.802 1.00 83.19 221 ALA A O 1
ATOM 1699 N N . ALA A 1 222 ? -14.304 -6.957 20.757 1.00 87.75 222 ALA A N 1
ATOM 1700 C CA . ALA A 1 222 ? -15.637 -7.557 20.769 1.00 87.75 222 ALA A CA 1
ATOM 1701 C C . ALA A 1 222 ? -15.798 -8.624 21.869 1.00 87.75 222 ALA A C 1
ATOM 1703 O O . ALA A 1 222 ? -16.814 -8.648 22.573 1.00 87.75 222 ALA A O 1
ATOM 1704 N N . ILE A 1 223 ? -14.791 -9.484 22.057 1.00 89.69 223 ILE A N 1
ATOM 1705 C CA . ILE A 1 223 ? -14.765 -10.491 23.128 1.00 89.69 223 ILE A CA 1
ATOM 1706 C C . ILE A 1 223 ? -14.727 -9.810 24.498 1.00 89.69 223 ILE A C 1
ATOM 1708 O O . ILE A 1 223 ? -15.467 -10.206 25.399 1.00 89.69 223 ILE A O 1
ATOM 1712 N N . THR A 1 224 ? -13.916 -8.763 24.650 1.00 86.69 224 THR A N 1
ATOM 1713 C CA . THR A 1 224 ? -13.808 -7.994 25.896 1.00 86.69 224 THR A CA 1
ATOM 1714 C C . THR A 1 224 ? -15.137 -7.333 26.253 1.00 86.69 224 THR A C 1
ATOM 1716 O O . THR A 1 224 ? -15.591 -7.446 27.390 1.00 86.69 224 THR A O 1
ATOM 1719 N N . GLU A 1 225 ? -15.812 -6.714 25.283 1.00 89.19 225 GLU A N 1
ATOM 1720 C CA . GLU A 1 225 ? -17.130 -6.103 25.480 1.00 89.19 225 GLU A CA 1
ATOM 1721 C C . GLU A 1 225 ? -18.194 -7.149 25.850 1.00 89.19 225 GLU A C 1
ATOM 1723 O O . GLU A 1 225 ? -19.041 -6.932 26.720 1.00 89.19 225 GLU A O 1
ATOM 1728 N N . LYS A 1 226 ? -18.152 -8.331 25.225 1.00 89.38 226 LYS A N 1
ATOM 1729 C CA . LYS A 1 226 ? -19.026 -9.449 25.602 1.00 89.38 226 LYS A CA 1
ATOM 1730 C C . LYS A 1 226 ? -18.762 -9.904 27.041 1.00 89.38 226 LYS A C 1
ATOM 1732 O O . LYS A 1 226 ? -19.706 -10.019 27.821 1.00 89.38 226 LYS A O 1
ATOM 1737 N N . ALA A 1 227 ? -17.499 -10.105 27.411 1.00 88.56 227 ALA A N 1
ATOM 1738 C CA . ALA A 1 227 ? -17.110 -10.517 28.757 1.00 88.56 227 ALA A CA 1
ATOM 1739 C C . ALA A 1 227 ? -17.489 -9.469 29.818 1.00 88.56 227 ALA A C 1
ATOM 1741 O O . ALA A 1 227 ? -17.951 -9.832 30.904 1.00 88.56 227 ALA A O 1
ATOM 1742 N N . LEU A 1 228 ? -17.351 -8.175 29.505 1.00 85.00 228 LEU A N 1
ATOM 1743 C CA . LEU A 1 228 ? -17.748 -7.081 30.389 1.00 85.00 228 LEU A CA 1
ATOM 1744 C C . LEU A 1 228 ? -19.260 -7.091 30.642 1.00 85.00 228 LEU A C 1
ATOM 1746 O O . LEU A 1 228 ? -19.679 -7.018 31.797 1.00 85.00 228 LEU A O 1
ATOM 1750 N N . ARG A 1 229 ? -20.078 -7.255 29.593 1.00 87.56 229 ARG A N 1
ATOM 1751 C CA . ARG A 1 229 ? -21.544 -7.360 29.719 1.00 87.56 229 ARG A CA 1
ATOM 1752 C C . ARG A 1 229 ? -21.978 -8.577 30.532 1.00 87.56 229 ARG A C 1
ATOM 1754 O O . ARG A 1 229 ? -22.826 -8.456 31.416 1.00 87.56 229 ARG A O 1
ATOM 1761 N N . GLU A 1 230 ? -21.379 -9.739 30.285 1.00 88.31 230 GLU A N 1
ATOM 1762 C CA . GLU A 1 230 ? -21.670 -10.952 31.058 1.00 88.31 230 GLU A CA 1
ATOM 1763 C C . GLU A 1 230 ? -21.275 -10.810 32.532 1.00 88.31 230 GLU A C 1
ATOM 1765 O O . GLU A 1 230 ? -22.008 -11.245 33.420 1.00 88.31 230 GLU A O 1
ATOM 1770 N N . THR A 1 231 ? -20.125 -10.192 32.807 1.00 85.06 231 THR A N 1
ATOM 1771 C CA . THR A 1 231 ? -19.656 -9.957 34.178 1.00 85.06 231 THR A CA 1
ATOM 1772 C C . THR A 1 231 ? -20.542 -8.940 34.892 1.00 85.06 231 THR A C 1
ATOM 1774 O O . THR A 1 231 ? -20.922 -9.178 36.034 1.00 85.06 231 THR A O 1
ATOM 1777 N N . GLY A 1 232 ? -20.939 -7.856 34.215 1.00 82.56 232 GLY A N 1
ATOM 1778 C CA . GLY A 1 232 ? -21.903 -6.884 34.735 1.00 82.56 232 GLY A CA 1
ATOM 1779 C C . GLY A 1 232 ? -23.234 -7.540 35.099 1.00 82.56 232 GLY A C 1
ATOM 1780 O O . GLY A 1 232 ? -23.701 -7.387 36.221 1.00 82.56 232 GLY A O 1
ATOM 1781 N N . THR A 1 233 ? -23.765 -8.389 34.215 1.00 80.12 233 THR A N 1
ATOM 1782 C CA . THR A 1 233 ? -25.007 -9.142 34.467 1.00 80.12 233 THR A CA 1
ATOM 1783 C C . THR A 1 233 ? -24.878 -10.065 35.684 1.00 80.12 233 THR A C 1
ATOM 1785 O O . THR A 1 233 ? -25.793 -10.157 36.501 1.00 80.12 233 THR A O 1
ATOM 1788 N N . ARG A 1 234 ? -23.733 -10.746 35.847 1.00 73.88 234 ARG A N 1
ATOM 1789 C CA . ARG A 1 234 ? -23.474 -11.585 37.029 1.00 73.88 234 ARG A CA 1
ATOM 1790 C C . ARG A 1 234 ? -23.377 -10.755 38.308 1.00 73.88 234 ARG A C 1
ATOM 1792 O O . ARG A 1 234 ? -23.939 -11.160 39.318 1.00 73.88 234 ARG A O 1
ATOM 1799 N N . ILE A 1 235 ? -22.693 -9.611 38.277 1.00 80.88 235 ILE A N 1
ATOM 1800 C CA . ILE A 1 235 ? -22.591 -8.702 39.429 1.00 80.88 235 ILE A CA 1
ATOM 1801 C C . ILE A 1 235 ? -23.975 -8.174 39.817 1.00 80.88 235 ILE A C 1
ATOM 1803 O O . ILE A 1 235 ? -24.321 -8.225 40.992 1.00 80.88 235 ILE A O 1
ATOM 1807 N N . GLU A 1 236 ? -24.792 -7.753 38.851 1.00 77.81 236 GLU A N 1
ATOM 1808 C CA . GLU A 1 236 ? -26.175 -7.326 39.093 1.00 77.81 236 GLU A CA 1
ATOM 1809 C C . GLU A 1 236 ? -27.030 -8.454 39.689 1.00 77.81 236 GLU A C 1
ATOM 1811 O O . GLU A 1 236 ? -27.814 -8.221 40.607 1.00 77.81 236 GLU A O 1
ATOM 1816 N N . ALA A 1 237 ? -26.865 -9.693 39.213 1.00 69.75 237 ALA A N 1
ATOM 1817 C CA . ALA A 1 237 ? -27.556 -10.849 39.779 1.00 69.75 237 ALA A CA 1
ATOM 1818 C C . ALA A 1 237 ? -27.151 -11.104 41.242 1.00 69.75 237 ALA A C 1
ATOM 1820 O O . ALA A 1 237 ? -28.019 -11.352 42.080 1.00 69.75 237 ALA A O 1
ATOM 1821 N N . TYR A 1 238 ? -25.858 -10.997 41.571 1.00 69.81 238 TYR A N 1
ATOM 1822 C CA . TYR A 1 238 ? -25.384 -11.109 42.954 1.00 69.81 238 TYR A CA 1
ATOM 1823 C C . TYR A 1 238 ? -25.862 -9.950 43.834 1.00 69.81 238 TYR A C 1
ATOM 1825 O O . TYR A 1 238 ? -26.229 -10.184 44.982 1.00 69.81 238 TYR A O 1
ATOM 1833 N N . GLN A 1 239 ? -25.908 -8.723 43.311 1.00 74.25 239 GLN A N 1
ATOM 1834 C CA . GLN A 1 239 ? -26.459 -7.571 44.029 1.00 74.25 239 GLN A CA 1
ATOM 1835 C C . GLN A 1 239 ? -27.940 -7.771 44.348 1.00 74.25 239 GLN A C 1
ATOM 1837 O O . GLN A 1 239 ? -28.322 -7.620 45.501 1.00 74.25 239 GLN A O 1
ATOM 1842 N N . ARG A 1 240 ? -28.755 -8.228 43.388 1.00 68.50 240 ARG A N 1
ATOM 1843 C CA . ARG A 1 240 ? -30.166 -8.562 43.654 1.00 68.50 240 ARG A CA 1
ATOM 1844 C C . ARG A 1 240 ? -30.322 -9.668 44.693 1.00 68.50 240 ARG A C 1
ATOM 1846 O O . ARG A 1 240 ? -31.228 -9.592 45.506 1.00 68.50 240 ARG A O 1
ATOM 1853 N N . LEU A 1 241 ? -29.461 -10.686 44.685 1.00 68.19 241 LEU A N 1
ATOM 1854 C CA . LEU A 1 241 ? -29.499 -11.745 45.698 1.00 68.19 241 LEU A CA 1
ATOM 1855 C C . LEU A 1 241 ? -29.181 -11.205 47.105 1.00 68.19 241 LEU A C 1
ATOM 1857 O O . LEU A 1 241 ? -29.774 -11.655 48.077 1.00 68.19 241 LEU A O 1
ATOM 1861 N N . LEU A 1 242 ? -28.243 -10.259 47.207 1.00 65.81 242 LEU A N 1
ATOM 1862 C CA . LEU A 1 242 ? -27.862 -9.626 48.473 1.00 65.81 242 LEU A CA 1
ATOM 1863 C C . LEU A 1 242 ? -28.904 -8.612 48.964 1.00 65.81 242 LEU A C 1
ATOM 1865 O O . LEU A 1 242 ? -29.121 -8.496 50.164 1.00 65.81 242 LEU A O 1
ATOM 1869 N N . GLU A 1 243 ? -29.539 -7.877 48.051 1.00 66.38 243 GLU A N 1
ATOM 1870 C CA . GLU A 1 243 ? -30.603 -6.915 48.365 1.00 66.38 243 GLU A CA 1
ATOM 1871 C C . GLU A 1 243 ? -31.930 -7.611 48.699 1.00 66.38 243 GLU A C 1
ATOM 1873 O O . GLU A 1 243 ? -32.676 -7.138 49.550 1.00 66.38 243 GLU A O 1
ATOM 1878 N N . VAL A 1 244 ? -32.209 -8.758 48.073 1.00 59.06 244 VAL A N 1
ATOM 1879 C CA . VAL A 1 244 ? -33.372 -9.616 48.344 1.00 59.06 244 VAL A CA 1
ATOM 1880 C C . VAL A 1 244 ? -32.963 -10.747 49.293 1.00 59.06 244 VAL A C 1
ATOM 1882 O O . VAL A 1 244 ? -33.228 -11.918 49.028 1.00 59.06 244 VAL A O 1
ATOM 1885 N N . ASP A 1 245 ? -32.290 -10.427 50.401 1.00 56.59 245 ASP A N 1
ATOM 1886 C CA . ASP A 1 245 ? -32.146 -11.389 51.495 1.00 56.59 245 ASP A CA 1
ATOM 1887 C C . ASP A 1 245 ? -33.384 -11.296 52.412 1.00 56.59 245 ASP A C 1
ATOM 1889 O O . ASP A 1 245 ? -33.477 -10.383 53.241 1.00 56.59 245 ASP A O 1
ATOM 1893 N N . PRO A 1 246 ? -34.347 -12.236 52.325 1.00 57.06 246 PRO A N 1
ATOM 1894 C CA . PRO A 1 246 ? -35.543 -12.230 53.167 1.00 57.06 246 PRO A CA 1
ATOM 1895 C C . PRO A 1 246 ? -35.223 -12.352 54.664 1.00 57.06 246 PRO A C 1
ATOM 1897 O O . PRO A 1 246 ? -36.088 -12.080 55.496 1.00 57.06 246 PRO A O 1
ATOM 1900 N N . ARG A 1 247 ? -33.996 -12.746 55.043 1.00 56.41 247 ARG A N 1
ATOM 1901 C CA . ARG A 1 247 ? -33.564 -12.772 56.448 1.00 56.41 247 ARG A CA 1
ATOM 1902 C C . ARG A 1 247 ? -33.325 -11.373 57.002 1.00 56.41 247 ARG A C 1
ATOM 1904 O O . ARG A 1 247 ? -33.612 -11.151 58.176 1.00 56.41 247 ARG A O 1
ATOM 1911 N N . LEU A 1 248 ? -32.840 -10.440 56.182 1.00 57.47 248 LEU A N 1
ATOM 1912 C CA . LEU A 1 248 ? -32.678 -9.035 56.566 1.00 57.47 248 LEU A CA 1
ATOM 1913 C C . LEU A 1 248 ? -34.039 -8.350 56.709 1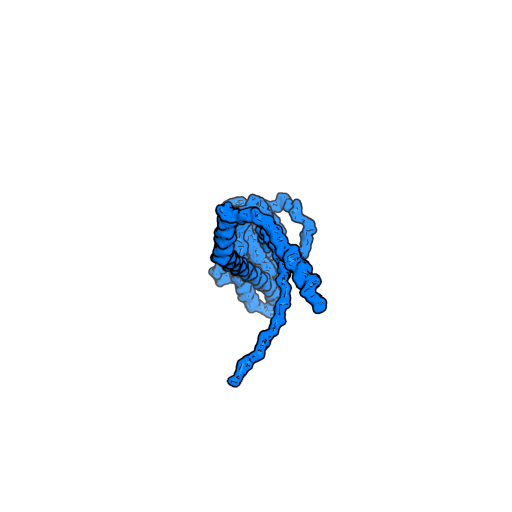.00 57.47 248 LEU A C 1
ATOM 1915 O O . LEU A 1 248 ? -34.247 -7.624 57.681 1.00 57.47 248 LEU A O 1
ATOM 1919 N N . ASP A 1 249 ? -34.994 -8.655 55.829 1.00 64.12 249 ASP A N 1
ATOM 1920 C CA . ASP A 1 249 ? -36.373 -8.170 55.956 1.00 64.12 249 ASP A CA 1
ATOM 1921 C C . ASP A 1 249 ? -37.070 -8.747 57.192 1.00 64.12 249 ASP A C 1
ATOM 1923 O O . ASP A 1 249 ? -37.620 -7.988 57.989 1.00 64.12 249 ASP A O 1
ATOM 1927 N N . ALA A 1 250 ? -36.980 -10.060 57.429 1.00 61.84 250 ALA A N 1
ATOM 1928 C CA . ALA A 1 250 ? -37.558 -10.692 58.615 1.00 61.84 250 ALA A CA 1
ATOM 1929 C C . ALA A 1 250 ? -36.941 -10.157 59.918 1.00 61.84 250 ALA A C 1
ATOM 1931 O O . ALA A 1 250 ? -37.666 -9.894 60.875 1.00 61.84 250 ALA A O 1
ATOM 1932 N N . PHE A 1 251 ? -35.623 -9.935 59.957 1.00 62.16 251 PHE A N 1
ATOM 1933 C CA . PHE A 1 251 ? -34.936 -9.326 61.099 1.00 62.16 251 PHE A CA 1
ATOM 1934 C C . PHE A 1 251 ? -35.365 -7.869 61.318 1.00 62.16 251 PHE A C 1
ATOM 1936 O O . PHE A 1 251 ? -35.652 -7.471 62.446 1.00 62.16 251 PHE A O 1
ATOM 1943 N N . THR A 1 252 ? -35.489 -7.085 60.245 1.00 66.88 252 THR A N 1
ATOM 1944 C CA . THR A 1 252 ? -35.961 -5.692 60.308 1.00 66.88 252 THR A CA 1
ATOM 1945 C C . THR A 1 252 ? -37.418 -5.619 60.762 1.00 66.88 252 THR A C 1
ATOM 1947 O O . THR A 1 252 ? -37.789 -4.749 61.548 1.00 66.88 252 THR A O 1
ATOM 1950 N N . GLN A 1 253 ? -38.253 -6.554 60.312 1.00 67.38 253 GLN A N 1
ATOM 1951 C CA . GLN A 1 253 ? -39.650 -6.666 60.711 1.00 67.38 253 GLN A CA 1
ATOM 1952 C C . GLN A 1 253 ? -39.779 -7.103 62.176 1.00 67.38 253 GLN A C 1
ATOM 1954 O O . GLN A 1 253 ? -40.633 -6.582 62.891 1.00 67.38 253 GLN A O 1
ATOM 1959 N N . HIS A 1 254 ? -38.886 -7.977 62.653 1.00 64.12 254 HIS A N 1
ATOM 1960 C CA . HIS A 1 254 ? -38.794 -8.352 64.063 1.00 64.12 254 HIS A CA 1
ATOM 1961 C C . HIS A 1 254 ? -38.338 -7.175 64.935 1.00 64.12 254 HIS A C 1
ATOM 1963 O O . HIS A 1 254 ? -38.956 -6.908 65.959 1.00 64.12 254 HIS A O 1
ATOM 1969 N N . LEU A 1 255 ? -37.333 -6.408 64.499 1.00 71.88 255 LEU A N 1
ATOM 1970 C CA . LEU A 1 255 ? -36.907 -5.178 65.174 1.00 71.88 255 LEU A CA 1
ATOM 1971 C C . LEU A 1 255 ? -38.031 -4.141 65.240 1.00 71.88 255 LEU A C 1
ATOM 1973 O O . LEU A 1 255 ? -38.263 -3.581 66.304 1.00 71.88 255 LEU A O 1
ATOM 1977 N N . ARG A 1 256 ? -38.775 -3.922 64.148 1.00 69.25 256 ARG A N 1
ATOM 1978 C CA . ARG A 1 256 ? -39.941 -3.021 64.152 1.00 69.25 256 ARG A CA 1
ATOM 1979 C C . ARG A 1 256 ? -41.061 -3.521 65.058 1.00 69.25 256 ARG A C 1
ATOM 1981 O O . ARG A 1 256 ? -41.710 -2.707 65.703 1.00 69.25 256 ARG A O 1
ATOM 1988 N N . ALA A 1 257 ? -41.297 -4.832 65.115 1.00 70.31 257 ALA A N 1
ATOM 1989 C CA . ALA A 1 257 ? -42.279 -5.417 66.024 1.00 70.31 257 ALA A CA 1
ATOM 1990 C C . ALA A 1 257 ? -41.858 -5.243 67.492 1.00 70.31 257 ALA A C 1
ATOM 1992 O O . ALA A 1 257 ? -42.682 -4.869 68.320 1.00 70.31 257 ALA A O 1
ATOM 1993 N N . VAL A 1 258 ? -40.574 -5.443 67.805 1.00 70.44 258 VAL A N 1
ATOM 1994 C CA . VAL A 1 258 ? -40.011 -5.190 69.138 1.00 70.44 258 VAL A CA 1
ATOM 1995 C C . VAL A 1 258 ? -40.103 -3.709 69.492 1.00 70.44 258 VAL A C 1
ATOM 1997 O O . VAL A 1 258 ? -40.560 -3.383 70.579 1.00 70.44 258 VAL A O 1
ATOM 2000 N N . GLU A 1 259 ? -39.742 -2.806 68.580 1.00 66.81 259 GLU A N 1
ATOM 2001 C CA . GLU A 1 259 ? -39.837 -1.360 68.794 1.00 66.81 259 GLU A CA 1
ATOM 2002 C C . GLU A 1 259 ? -41.292 -0.907 68.984 1.00 66.81 259 GLU A C 1
ATOM 2004 O O . GLU A 1 259 ? -41.568 -0.082 69.849 1.00 66.81 259 GLU A O 1
ATOM 2009 N N . TYR A 1 260 ? -42.236 -1.481 68.232 1.00 69.50 260 TYR A N 1
ATOM 2010 C CA . TYR A 1 260 ? -43.669 -1.248 68.406 1.00 69.50 260 TYR A CA 1
ATOM 2011 C C . TYR A 1 260 ? -44.149 -1.703 69.786 1.00 69.50 260 TYR A C 1
ATOM 2013 O O . TYR A 1 260 ? -44.767 -0.919 70.495 1.00 69.50 260 TYR A O 1
ATOM 2021 N N . VAL A 1 261 ? -43.794 -2.918 70.219 1.00 65.56 261 VAL A N 1
ATOM 2022 C CA . VAL A 1 261 ? -44.117 -3.407 71.569 1.00 65.56 261 VAL A CA 1
ATOM 2023 C C . VAL A 1 261 ? -43.483 -2.514 72.639 1.00 65.56 261 VAL A C 1
ATOM 2025 O O . VAL A 1 261 ? -44.141 -2.179 73.616 1.00 65.56 261 VAL A O 1
ATOM 2028 N N . TYR A 1 262 ? -42.248 -2.057 72.436 1.00 64.00 262 TYR A N 1
ATOM 2029 C CA . TYR A 1 262 ? -41.555 -1.161 73.364 1.00 64.00 262 TYR A CA 1
ATOM 2030 C C . TYR A 1 262 ? -42.168 0.247 73.416 1.00 64.00 262 TYR A C 1
ATOM 2032 O O . TYR A 1 262 ? -42.062 0.925 74.432 1.00 64.00 262 TYR A O 1
ATOM 2040 N N . ARG A 1 263 ? -42.795 0.709 72.329 1.00 65.25 263 ARG A N 1
ATOM 2041 C CA . ARG A 1 263 ? -43.416 2.038 72.222 1.00 65.25 263 ARG A CA 1
ATOM 2042 C C . ARG A 1 263 ? -44.883 2.034 72.676 1.00 65.25 263 ARG A C 1
ATOM 2044 O O . ARG A 1 263 ? -45.328 3.013 73.263 1.00 65.25 263 ARG A O 1
ATOM 2051 N N . GLU A 1 264 ? -45.609 0.944 72.430 1.00 61.34 264 GLU A N 1
ATOM 2052 C CA . GLU A 1 264 ? -47.016 0.730 72.811 1.00 61.34 264 GLU A CA 1
ATOM 2053 C C . GLU A 1 264 ? -47.149 0.279 74.279 1.00 61.34 264 GLU A C 1
ATOM 2055 O O . GLU A 1 264 ? -48.054 0.712 74.987 1.00 61.34 264 GLU A O 1
ATOM 2060 N N . TYR A 1 265 ? -46.212 -0.542 74.765 1.00 58.59 265 TYR A N 1
ATOM 2061 C CA . TYR A 1 265 ? -46.186 -1.074 76.133 1.00 58.59 265 TYR A CA 1
ATOM 2062 C C . TYR A 1 265 ? -44.981 -0.578 76.927 1.00 58.59 265 TYR A C 1
ATOM 2064 O O . TYR A 1 265 ? -44.464 -1.339 77.745 1.00 58.59 265 TYR A O 1
ATOM 2072 N N . GLY A 1 266 ? -44.532 0.658 76.652 1.00 48.34 266 GLY A N 1
ATOM 2073 C CA . GLY A 1 266 ? -43.400 1.328 77.303 1.00 48.34 266 GLY A CA 1
ATOM 2074 C C . GLY A 1 266 ? -43.129 0.757 78.682 1.00 48.34 266 GLY A C 1
ATOM 2075 O O . GLY A 1 266 ? -44.006 0.826 79.545 1.00 48.34 266 GLY A O 1
ATOM 2076 N N . VAL A 1 267 ? -41.968 0.105 78.832 1.00 48.75 267 VAL A N 1
ATOM 2077 C CA . VAL A 1 267 ? -41.605 -0.590 80.069 1.00 48.75 267 VAL A CA 1
ATOM 2078 C C . VAL A 1 267 ? -41.915 0.367 81.217 1.00 48.75 267 VAL A C 1
ATOM 2080 O O . VAL A 1 267 ? -41.412 1.494 81.187 1.00 48.75 267 VAL A O 1
ATOM 2083 N N . PRO A 1 268 ? -42.779 -0.017 82.178 1.00 45.97 268 PRO A N 1
ATOM 2084 C CA . PRO A 1 268 ? -43.013 0.825 83.331 1.00 45.97 268 PRO A CA 1
ATOM 2085 C C . PRO A 1 268 ? -41.649 1.078 83.950 1.00 45.97 268 PRO A C 1
ATOM 2087 O O . PRO A 1 268 ? -40.863 0.143 84.107 1.00 45.97 268 PRO A O 1
ATOM 2090 N N . GLU A 1 269 ? -41.363 2.341 84.236 1.00 47.50 269 GLU A N 1
ATOM 2091 C CA . GLU A 1 269 ? -40.207 2.761 85.007 1.00 47.50 269 GLU A CA 1
ATOM 2092 C C . GLU A 1 269 ? -40.233 1.993 86.333 1.00 47.50 269 GLU A C 1
ATOM 2094 O O . GLU A 1 269 ? -40.889 2.366 87.301 1.00 47.50 269 GLU A O 1
ATOM 2099 N N . LYS A 1 270 ? -39.594 0.828 86.341 1.00 45.03 270 LYS A N 1
ATOM 2100 C CA . LYS A 1 270 ? -39.263 0.092 87.539 1.00 45.03 270 LYS A CA 1
ATOM 2101 C C . LYS A 1 270 ? -37.776 0.313 87.682 1.00 45.03 270 LYS A C 1
ATOM 2103 O O . LYS A 1 270 ? -36.972 -0.320 86.998 1.00 45.03 270 LYS A O 1
ATOM 2108 N N . THR A 1 271 ? -37.439 1.281 88.526 1.00 43.50 271 THR A N 1
ATOM 2109 C CA . THR A 1 271 ? -36.156 1.293 89.220 1.00 43.50 271 THR A CA 1
ATOM 2110 C C . THR A 1 271 ? -35.849 -0.146 89.624 1.00 43.50 271 THR A C 1
ATOM 2112 O O . THR A 1 271 ? -36.687 -0.769 90.286 1.00 43.50 271 THR A O 1
ATOM 2115 N N . PRO A 1 272 ? -34.725 -0.726 89.182 1.00 44.62 272 PRO A N 1
ATOM 2116 C CA . PRO A 1 272 ? -34.262 -1.955 89.786 1.00 44.62 272 PRO A CA 1
ATOM 2117 C C . PRO A 1 272 ? -33.985 -1.607 91.248 1.00 44.62 272 PRO A C 1
ATOM 2119 O O . PRO A 1 272 ? -33.056 -0.851 91.525 1.00 44.62 272 PRO A O 1
ATOM 2122 N N . ASP A 1 273 ? -34.809 -2.107 92.170 1.00 51.62 273 ASP A N 1
ATOM 2123 C CA . ASP A 1 273 ? -34.246 -2.510 93.453 1.00 51.62 273 ASP A CA 1
ATOM 2124 C C . ASP A 1 273 ? -33.153 -3.511 93.081 1.00 51.62 273 ASP A C 1
ATOM 2126 O O . ASP A 1 273 ? -33.405 -4.527 92.424 1.00 51.62 273 ASP A O 1
ATOM 2130 N N . ASP A 1 274 ? -31.923 -3.083 93.322 1.00 46.22 274 ASP A N 1
ATOM 2131 C CA . ASP A 1 274 ? -30.712 -3.729 92.870 1.00 46.22 274 ASP A CA 1
ATOM 2132 C C . ASP A 1 274 ? -30.610 -5.123 93.512 1.00 46.22 274 ASP A C 1
ATOM 2134 O O . ASP A 1 274 ? -30.513 -5.228 94.735 1.00 46.22 274 ASP A O 1
ATOM 2138 N N . PRO A 1 275 ? -30.605 -6.220 92.733 1.00 49.31 275 PRO A N 1
ATOM 2139 C CA . PRO A 1 275 ? -30.382 -7.553 93.283 1.00 49.31 275 PRO A CA 1
ATOM 2140 C C . PRO A 1 275 ? -28.946 -7.749 93.811 1.00 49.31 275 PRO A C 1
ATOM 2142 O O . PRO A 1 275 ? -28.618 -8.841 94.276 1.00 49.31 275 PRO A O 1
ATOM 2145 N N . SER A 1 276 ? -28.076 -6.732 93.742 1.00 49.38 276 SER A N 1
ATOM 2146 C CA . SER A 1 276 ? -26.758 -6.749 94.379 1.00 49.38 276 SER A CA 1
ATOM 2147 C C . SER A 1 276 ? -26.787 -6.521 95.902 1.00 49.38 276 SER A C 1
ATOM 2149 O O . SER A 1 276 ? -25.847 -6.952 96.571 1.00 49.38 276 SER A O 1
ATOM 2151 N N . ASP A 1 277 ? -27.878 -5.988 96.473 1.00 47.62 277 ASP A N 1
ATOM 2152 C CA . ASP A 1 277 ? -28.001 -5.798 97.931 1.00 47.62 277 ASP A CA 1
ATOM 2153 C C . ASP A 1 277 ? -28.395 -7.088 98.684 1.00 47.62 277 ASP A C 1
ATOM 2155 O O . ASP A 1 277 ? -27.975 -7.292 99.822 1.00 47.62 277 ASP A O 1
ATOM 2159 N N . GLU A 1 278 ? -29.108 -8.030 98.055 1.00 48.66 278 GLU A N 1
ATOM 2160 C CA . GLU A 1 278 ? -29.488 -9.302 98.708 1.00 48.66 278 GLU A CA 1
ATOM 2161 C C . GLU A 1 278 ? -28.403 -10.394 98.623 1.00 48.66 278 GLU A C 1
ATOM 2163 O O . GLU A 1 278 ? -28.464 -11.400 99.333 1.00 48.66 278 GLU A O 1
ATOM 2168 N N . LEU A 1 279 ? -27.371 -10.210 97.792 1.00 45.03 279 LEU A N 1
ATOM 2169 C CA . LEU A 1 279 ? -26.294 -11.197 97.626 1.00 45.03 279 LEU A CA 1
ATOM 2170 C C . LEU A 1 279 ? -25.085 -10.968 98.548 1.00 45.03 279 LEU A C 1
ATOM 2172 O O . LEU A 1 279 ? -24.194 -11.818 98.586 1.00 45.03 279 LEU A O 1
ATOM 2176 N N . ILE A 1 280 ? -25.055 -9.878 99.325 1.00 47.12 280 ILE A N 1
ATOM 2177 C CA . ILE A 1 280 ? -23.967 -9.604 100.281 1.00 47.12 280 ILE A CA 1
ATOM 2178 C C . ILE A 1 280 ? -24.288 -10.124 101.697 1.00 47.12 280 ILE A C 1
ATOM 2180 O O . ILE A 1 280 ? -23.368 -10.524 102.412 1.00 47.12 280 ILE A O 1
ATOM 2184 N N . GLU A 1 281 ? -25.557 -10.253 102.101 1.00 48.41 281 GLU A N 1
ATOM 2185 C CA . GLU A 1 281 ? -25.886 -10.791 103.436 1.00 48.41 281 GLU A CA 1
ATOM 2186 C C . GLU A 1 281 ? -25.721 -12.316 103.554 1.00 48.41 281 GLU A C 1
ATOM 2188 O O . GLU A 1 281 ? -25.377 -12.814 104.629 1.00 48.41 281 GLU A O 1
ATOM 2193 N N . ALA A 1 282 ? -25.838 -13.066 102.452 1.00 46.91 282 ALA A N 1
ATOM 2194 C CA . ALA A 1 282 ? -25.672 -14.524 102.460 1.00 46.91 282 ALA A CA 1
ATOM 2195 C C . ALA A 1 282 ? -24.210 -14.995 102.630 1.00 46.91 282 ALA A C 1
ATOM 2197 O O . ALA A 1 282 ? -23.976 -16.170 102.907 1.00 46.91 282 ALA A O 1
ATOM 2198 N N . ALA A 1 283 ? -23.223 -14.100 102.501 1.00 49.69 283 ALA A N 1
ATOM 2199 C CA . ALA A 1 283 ? -21.801 -14.420 102.672 1.00 49.69 283 ALA A CA 1
ATOM 2200 C C . ALA A 1 283 ? -21.256 -14.112 104.084 1.00 49.69 283 ALA A C 1
ATOM 2202 O O . ALA A 1 283 ? -20.066 -14.298 104.326 1.00 49.69 283 ALA A O 1
ATOM 2203 N N . SER A 1 284 ? -22.101 -13.656 105.020 1.00 54.91 284 SER A N 1
ATOM 2204 C CA . SER A 1 284 ? -21.698 -13.328 106.402 1.00 54.91 284 SER A CA 1
ATOM 2205 C C . SER A 1 284 ? -22.180 -14.324 107.469 1.00 54.91 284 SER A C 1
ATOM 2207 O O . SER A 1 284 ? -21.884 -14.148 108.648 1.00 54.91 284 SER A O 1
ATOM 2209 N N . GLN A 1 285 ? -22.879 -15.394 107.073 1.00 53.62 285 GLN A N 1
ATOM 2210 C CA . GLN A 1 285 ? -23.303 -16.478 107.969 1.00 53.62 285 GLN A CA 1
ATOM 2211 C C . GLN A 1 285 ? -22.974 -17.856 107.395 1.00 53.62 285 GLN A C 1
ATOM 2213 O O . GLN A 1 285 ? -23.855 -18.684 107.190 1.00 53.62 285 GLN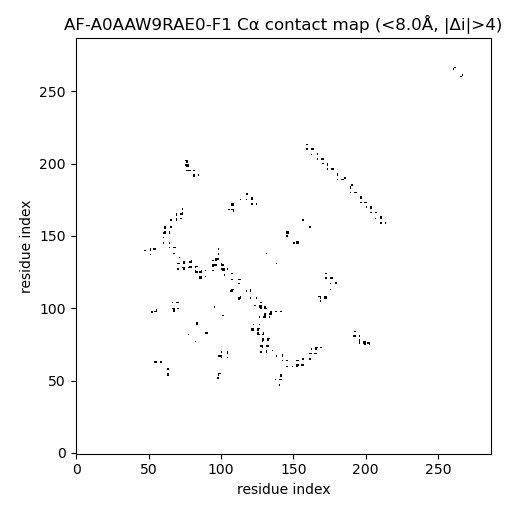 A O 1
ATOM 2218 N N . VAL A 1 286 ? -21.692 -18.112 107.152 1.00 44.31 286 VAL A N 1
ATOM 2219 C CA . VAL A 1 286 ? -21.142 -19.469 107.208 1.00 44.31 286 VAL A CA 1
ATOM 2220 C C . VAL A 1 286 ? -19.747 -19.343 107.819 1.00 44.31 286 VAL A C 1
ATOM 2222 O O . VAL A 1 286 ? -18.823 -18.884 107.150 1.00 44.31 286 VAL A O 1
ATOM 2225 N N . ASP A 1 287 ? -19.662 -19.667 109.112 1.00 45.62 287 ASP A N 1
ATOM 2226 C CA . ASP A 1 287 ? -18.420 -20.000 109.828 1.00 45.62 287 ASP A CA 1
ATOM 2227 C C . ASP A 1 287 ? -17.689 -21.183 109.163 1.00 45.62 287 ASP A C 1
ATOM 2229 O O . ASP A 1 287 ? -18.379 -22.138 108.724 1.00 45.62 287 ASP A O 1
#